Protein AF-A0A4Q3V5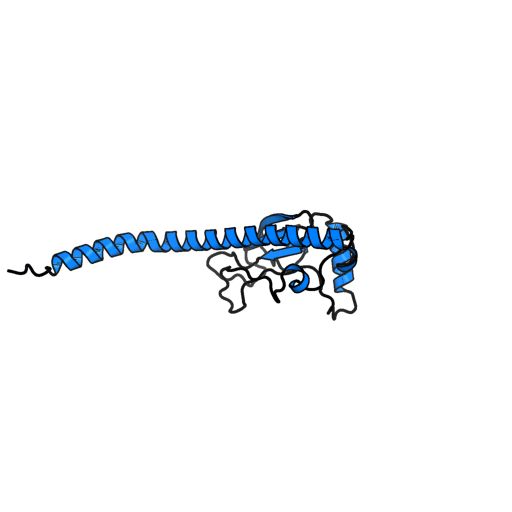K0-F1 (afdb_monomer)

Foldseek 3Di:
DDDDDDPVNVVVVVVVVVVVCVVCPVVVVVVVLVVLVVVVLVVLLVVLVLQVVQQVVLVADLAAFCSNRSHDLACCVRVVDNFAARPFADPPPDGFGKDALHHHPPPPVVCPSRVVRRVLSVVQGQAQWGIKGQRSAPPDDDDDQQDWTWMWTQTNVSDIDIDTGRGDPSDRVVSPD

pLDDT: mean 86.32, std 9.69, range [47.19, 97.19]

Radius of gyration: 22.88 Å; Cα contacts (8 Å, |Δi|>4): 255; chains: 1; bounding box: 76×28×60 Å

Secondary structure (DSSP, 8-state):
---PPPHHHHHHHHHHHHHHHHHHHHHHHHHHHHHHHHHHHHHHHHHHHHHHHHHHHTT--SSSSTTTTT--SSTHHHHSSSS-B------SSS--BPEE-S--TT-TTTTHHHHHHHHHHHHHGGG-EEEEE-----SS---STTSEEEEEEEETTS-EEEEEEES-TTSGGGGT-

Mean predicted aligned error: 6.87 Å

Sequence (177 aa):
MRRGFTLVELLCLFVTLGVLASIAFPVFSAVKRNGTRTACISNLRSFGQAINLYRADEGGTEVGTPPQMGLPIRVSDLTGTASLRCHGEHTGGDVPGYHMTWPDSGDKTGGKAMADWASYTSRRGPASVLLYDPNHQGPEPRSYSWQTWTVQGLRLDGGVYTHSRLGYPFSKEWWHR

Structure (mmCIF, N/CA/C/O backbone):
data_AF-A0A4Q3V5K0-F1
#
_entry.id   AF-A0A4Q3V5K0-F1
#
loop_
_atom_site.group_PDB
_atom_site.id
_atom_site.type_symbol
_atom_site.label_atom_id
_atom_site.label_alt_id
_atom_site.label_comp_id
_atom_site.label_asym_id
_atom_site.label_entity_id
_atom_site.label_seq_id
_atom_site.pdbx_PDB_ins_code
_atom_site.Cartn_x
_atom_site.Cartn_y
_atom_site.Cartn_z
_atom_site.occupancy
_atom_site.B_iso_or_equiv
_atom_site.auth_seq_id
_atom_site.auth_comp_id
_atom_site.auth_asym_id
_atom_site.auth_atom_id
_atom_site.pdbx_PDB_model_num
ATOM 1 N N . MET A 1 1 ? -56.733 11.750 29.350 1.00 47.19 1 MET A N 1
ATOM 2 C CA . MET A 1 1 ? -55.601 12.149 30.216 1.00 47.19 1 MET A CA 1
ATOM 3 C C . MET A 1 1 ? -54.309 11.723 29.535 1.00 47.19 1 MET A C 1
ATOM 5 O O . MET A 1 1 ? -54.132 10.533 29.311 1.00 47.19 1 MET A O 1
ATOM 9 N N . ARG A 1 2 ? -53.449 12.661 29.121 1.00 62.88 2 ARG A N 1
ATOM 10 C CA . ARG A 1 2 ? -52.120 12.326 28.585 1.00 62.88 2 ARG A CA 1
ATOM 11 C C . ARG A 1 2 ? -51.175 12.110 29.770 1.00 62.88 2 ARG A C 1
ATOM 13 O O . ARG A 1 2 ? -50.968 13.042 30.539 1.00 62.88 2 ARG A O 1
ATOM 20 N N . ARG A 1 3 ? -50.641 10.895 29.936 1.00 73.31 3 ARG A N 1
ATOM 21 C CA . ARG A 1 3 ? -49.506 10.648 30.838 1.00 73.31 3 ARG A CA 1
ATOM 22 C C . ARG A 1 3 ? -48.293 11.370 30.251 1.00 73.31 3 ARG A C 1
ATOM 24 O O . ARG A 1 3 ? -47.902 11.080 29.124 1.00 73.31 3 ARG A O 1
ATOM 31 N N . GLY A 1 4 ? -47.780 12.363 30.971 1.00 78.00 4 GLY A N 1
ATOM 32 C CA . GLY A 1 4 ? -46.518 13.017 30.641 1.00 78.00 4 GLY A CA 1
ATOM 33 C C . GLY A 1 4 ? -45.349 12.116 31.021 1.00 78.00 4 GLY A C 1
ATOM 34 O O . GLY A 1 4 ? -45.445 11.362 31.987 1.00 78.00 4 GLY A O 1
ATOM 35 N N . PHE A 1 5 ? -44.269 12.193 30.249 1.00 80.69 5 PHE A N 1
ATOM 36 C CA . PHE A 1 5 ? -43.015 11.513 30.559 1.00 80.69 5 PHE A CA 1
ATOM 37 C C . PHE A 1 5 ? -42.453 12.068 31.872 1.00 80.69 5 PHE A C 1
ATOM 39 O O . PHE A 1 5 ? -42.403 13.288 32.056 1.00 80.69 5 PHE A O 1
ATOM 46 N N . THR A 1 6 ? -42.047 11.198 32.790 1.00 92.69 6 THR A N 1
ATOM 47 C CA . THR A 1 6 ? -41.415 11.632 34.037 1.00 92.69 6 THR A CA 1
ATOM 48 C C . THR A 1 6 ? -39.937 11.943 33.803 1.00 92.69 6 THR A C 1
ATOM 50 O O . THR A 1 6 ? -39.277 11.364 32.937 1.00 92.69 6 THR A O 1
ATOM 53 N N . LEU A 1 7 ? -39.383 12.855 34.605 1.00 91.75 7 LEU A N 1
ATOM 54 C CA . LEU A 1 7 ? -37.956 13.194 34.555 1.00 91.75 7 LEU A CA 1
ATOM 55 C C . LEU A 1 7 ? -37.079 11.961 34.842 1.00 91.75 7 LEU A C 1
ATOM 57 O O . LEU A 1 7 ? -36.024 11.794 34.236 1.00 91.75 7 LEU A O 1
ATOM 61 N N . VAL A 1 8 ? -37.554 11.065 35.714 1.00 94.00 8 VAL A N 1
ATOM 62 C CA . VAL A 1 8 ? -36.861 9.820 36.075 1.00 94.00 8 VAL A CA 1
ATOM 63 C C . VAL A 1 8 ? -36.798 8.836 34.902 1.00 94.00 8 VAL A C 1
ATOM 65 O O . VAL A 1 8 ? -35.749 8.232 34.683 1.00 94.00 8 VAL A O 1
ATOM 68 N N . GLU A 1 9 ? -37.868 8.702 34.111 1.00 93.06 9 GLU A N 1
ATOM 69 C CA . GLU A 1 9 ? -37.865 7.846 32.912 1.00 93.06 9 GLU A CA 1
ATOM 70 C C . GLU A 1 9 ? -36.860 8.343 31.863 1.00 93.06 9 GLU A C 1
ATOM 72 O O . GLU A 1 9 ? -36.107 7.546 31.304 1.00 93.06 9 GLU A O 1
ATOM 77 N N . LEU A 1 10 ? -36.792 9.659 31.634 1.00 92.25 10 LEU A N 1
ATOM 78 C CA . LEU A 1 10 ? -35.794 10.255 30.737 1.00 92.25 10 LEU A CA 1
ATOM 79 C C . LEU A 1 10 ? -34.365 10.053 31.260 1.00 92.25 10 LEU A C 1
ATOM 81 O O . LEU A 1 10 ? -33.465 9.728 30.487 1.00 92.25 10 LEU A O 1
ATOM 85 N N . LEU A 1 11 ? -34.153 10.192 32.570 1.00 94.75 11 LEU A N 1
ATOM 86 C CA . LEU A 1 11 ? -32.839 10.022 33.189 1.00 94.75 11 LEU A CA 1
ATOM 87 C C . LEU A 1 11 ? -32.312 8.586 33.041 1.00 94.75 11 LEU A C 1
ATOM 89 O O . LEU A 1 11 ? -31.186 8.389 32.587 1.00 94.75 11 LEU A O 1
ATOM 93 N N . CYS A 1 12 ? -33.122 7.580 33.387 1.00 94.56 12 CYS A N 1
ATOM 94 C CA . CYS A 1 12 ? -32.729 6.171 33.275 1.00 94.56 12 CYS A CA 1
ATOM 95 C C . CYS A 1 12 ? -32.404 5.781 31.820 1.00 94.56 12 CYS A C 1
ATOM 97 O O . CYS A 1 12 ? -31.454 5.035 31.557 1.00 94.56 12 CYS A O 1
ATOM 99 N N . LEU A 1 13 ? -33.137 6.349 30.858 1.00 95.06 13 LEU A N 1
ATOM 100 C CA . LEU A 1 13 ? -32.894 6.130 29.437 1.00 95.06 13 LEU A CA 1
ATOM 101 C C . LEU A 1 13 ? -31.529 6.672 28.992 1.00 95.06 13 LEU A C 1
ATOM 103 O O . LEU A 1 13 ? -30.768 5.949 28.358 1.00 95.06 13 LEU A O 1
ATOM 107 N N . PHE A 1 14 ? -31.174 7.910 29.341 1.00 96.56 14 PHE A N 1
ATOM 108 C CA . PHE A 1 14 ? -29.860 8.449 28.972 1.00 96.56 14 PHE A CA 1
ATOM 109 C C . PHE A 1 14 ? -28.707 7.714 29.657 1.00 96.56 14 PHE A C 1
ATOM 111 O O . PHE A 1 14 ? -27.655 7.545 29.043 1.00 96.56 14 PHE A O 1
ATOM 118 N N . VAL A 1 15 ? -28.906 7.221 30.885 1.00 97.19 15 VAL A N 1
ATOM 119 C CA . VAL A 1 15 ? -27.914 6.380 31.571 1.00 97.19 15 VAL A CA 1
ATOM 120 C C . VAL A 1 15 ? -27.664 5.094 30.781 1.00 97.19 15 VAL A C 1
ATOM 122 O O . VAL A 1 15 ? -26.518 4.775 30.470 1.00 97.19 15 VAL A O 1
ATOM 125 N N . THR A 1 16 ? -28.720 4.375 30.398 1.00 95.94 16 THR A N 1
ATOM 126 C CA . THR A 1 16 ? -28.576 3.122 29.638 1.00 95.94 16 THR A CA 1
ATOM 127 C C . THR A 1 16 ? -28.046 3.355 28.219 1.00 95.94 16 THR A C 1
ATOM 129 O O . THR A 1 16 ? -27.129 2.650 27.797 1.00 95.94 16 THR A O 1
ATOM 132 N N . LEU A 1 17 ? -28.521 4.385 27.508 1.00 96.50 17 LEU A N 1
ATOM 133 C CA . LEU A 1 17 ? -27.977 4.785 26.202 1.00 96.50 17 LEU A CA 1
ATOM 134 C C . LEU A 1 17 ? -26.495 5.180 26.293 1.00 96.50 17 LEU A C 1
ATOM 136 O O . LEU A 1 17 ? -25.716 4.814 25.415 1.00 96.50 17 LEU A O 1
ATOM 140 N N . GLY A 1 18 ? -26.090 5.869 27.362 1.00 97.06 18 GLY A N 1
ATOM 141 C CA . GLY A 1 18 ? -24.696 6.232 27.614 1.00 97.06 18 GLY A CA 1
ATOM 142 C C . GLY A 1 18 ? -23.793 5.015 27.825 1.00 97.06 18 GLY A C 1
ATOM 143 O O . GLY A 1 18 ? -22.702 4.958 27.257 1.00 97.06 18 GLY A O 1
ATOM 144 N N . VAL A 1 19 ? -24.259 4.012 28.578 1.00 96.50 19 VAL A N 1
ATOM 145 C CA . VAL A 1 19 ? -23.528 2.747 28.784 1.00 96.50 19 VAL A CA 1
ATOM 146 C C . VAL A 1 19 ? -23.375 1.969 27.475 1.00 96.50 19 VAL A C 1
ATOM 148 O O . VAL A 1 19 ? -22.291 1.475 27.178 1.00 96.50 19 VAL A O 1
ATOM 151 N N . LEU A 1 20 ? -24.427 1.884 26.656 1.00 97.00 20 LEU A N 1
ATOM 152 C CA . LEU A 1 20 ? -24.341 1.205 25.359 1.00 97.00 20 LEU A CA 1
ATOM 153 C C . LEU A 1 20 ? -23.407 1.947 24.390 1.00 97.00 20 LEU A C 1
ATOM 155 O O . LEU A 1 20 ? -22.582 1.321 23.722 1.00 97.00 20 LEU A O 1
ATOM 159 N N . ALA A 1 21 ? -23.498 3.278 24.336 1.00 96.06 21 ALA A N 1
ATOM 160 C CA . ALA A 1 21 ? -22.671 4.099 23.457 1.00 96.06 21 ALA A CA 1
ATOM 161 C C . ALA A 1 21 ? -21.175 4.029 23.813 1.00 96.06 21 ALA A C 1
ATOM 163 O O . ALA A 1 21 ? -20.342 3.958 22.907 1.00 96.06 21 ALA A O 1
ATOM 164 N N . SER A 1 22 ? -20.825 4.003 25.106 1.00 96.12 22 SER A N 1
ATOM 165 C CA . SER A 1 22 ? -19.425 3.969 25.557 1.00 96.12 22 SER A CA 1
ATOM 166 C C . SER A 1 22 ? -18.692 2.683 25.160 1.00 96.12 22 SER A C 1
ATOM 168 O O . SER A 1 22 ? -17.495 2.728 24.883 1.00 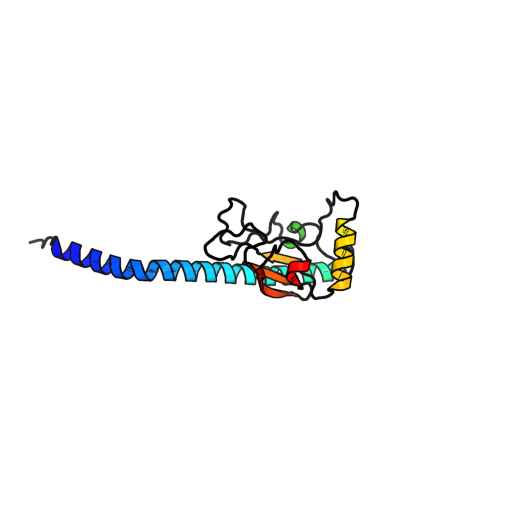96.12 22 SER A O 1
ATOM 170 N N . ILE A 1 23 ? -19.407 1.557 25.062 1.00 95.38 23 ILE A N 1
ATOM 171 C CA . ILE A 1 23 ? -18.860 0.276 24.589 1.00 95.38 23 ILE A CA 1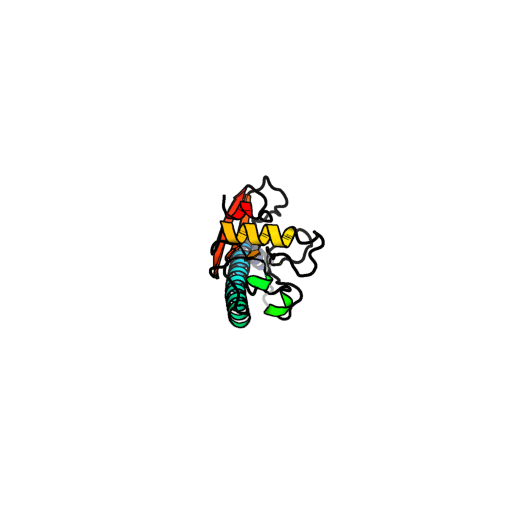
ATOM 172 C C . ILE A 1 23 ? -18.860 0.221 23.057 1.00 95.38 23 ILE A C 1
ATOM 174 O O . ILE A 1 23 ? -17.888 -0.225 22.445 1.00 95.38 23 ILE A O 1
ATOM 178 N N . ALA A 1 24 ? -19.934 0.690 22.417 1.00 94.88 24 ALA A N 1
ATOM 179 C CA . ALA A 1 24 ? -20.083 0.613 20.968 1.00 94.88 24 ALA A CA 1
ATOM 180 C C . ALA A 1 24 ? -19.066 1.489 20.217 1.00 94.88 24 ALA A C 1
ATOM 182 O O . ALA A 1 24 ? -18.517 1.060 19.201 1.00 94.88 24 ALA A O 1
ATOM 183 N N . PHE A 1 25 ? -18.781 2.697 20.711 1.00 93.25 25 PHE A N 1
ATOM 184 C CA . PHE A 1 25 ? -17.915 3.662 20.030 1.00 93.25 25 PHE A CA 1
ATOM 185 C C . PHE A 1 25 ? -16.470 3.172 19.776 1.00 93.25 25 PHE A C 1
ATOM 187 O O . PHE A 1 25 ? -16.037 3.206 18.617 1.00 93.25 25 PHE A O 1
ATOM 194 N N . PRO A 1 26 ? -15.705 2.681 20.778 1.00 89.38 26 PRO A N 1
ATOM 195 C CA . PRO A 1 26 ? -14.335 2.216 20.548 1.00 89.38 26 PRO A CA 1
ATOM 196 C C . PRO A 1 26 ? -14.281 0.998 19.616 1.00 89.38 26 PRO A C 1
ATOM 198 O O . PRO A 1 26 ? -13.409 0.924 18.747 1.00 89.38 26 PRO A O 1
ATOM 201 N N . VAL A 1 27 ? -15.242 0.075 19.742 1.00 93.38 27 VAL A N 1
ATOM 202 C CA . VAL A 1 27 ? -15.328 -1.117 18.885 1.00 93.38 27 VAL A CA 1
ATOM 203 C C . VAL A 1 27 ? -15.635 -0.723 17.443 1.00 93.38 27 VAL A C 1
ATOM 205 O O . VAL A 1 27 ? -14.955 -1.171 16.521 1.00 93.38 27 VAL A O 1
ATOM 208 N N . PHE A 1 28 ? -16.613 0.159 17.236 1.00 91.38 28 PHE A N 1
ATOM 209 C CA . PHE A 1 28 ? -16.980 0.638 15.907 1.00 91.38 28 PHE A CA 1
ATOM 210 C C . PHE A 1 28 ? -15.806 1.327 15.198 1.00 91.38 28 PHE A C 1
ATOM 212 O O . PHE A 1 28 ? -15.562 1.067 14.019 1.00 91.38 28 PHE A O 1
ATOM 219 N N . SER A 1 29 ? -15.035 2.146 15.921 1.00 88.12 29 SER A N 1
ATOM 220 C CA . SER A 1 29 ? -13.829 2.787 15.383 1.00 88.12 29 SER A CA 1
ATOM 221 C C . SER A 1 29 ? -12.799 1.757 14.898 1.00 88.12 29 SER A C 1
ATOM 223 O O . SER A 1 29 ? -12.325 1.833 13.761 1.00 88.12 29 SER A O 1
ATOM 225 N N . ALA A 1 30 ? -12.509 0.732 15.706 1.00 87.62 30 ALA A N 1
ATOM 226 C CA . ALA A 1 30 ? -11.582 -0.334 15.326 1.00 87.62 30 ALA A CA 1
ATOM 227 C C . ALA A 1 30 ? -12.078 -1.149 14.116 1.00 87.62 30 ALA A C 1
ATOM 229 O O . ALA A 1 30 ? -11.309 -1.418 13.190 1.00 87.62 30 ALA A O 1
ATOM 230 N N . VAL A 1 31 ? -13.369 -1.503 14.081 1.00 91.44 31 VAL A N 1
ATOM 231 C CA . VAL A 1 31 ? -13.983 -2.238 12.960 1.00 91.44 31 VAL A CA 1
ATOM 232 C C . VAL A 1 31 ? -13.911 -1.426 11.671 1.00 91.44 31 VAL A C 1
ATOM 234 O O . VAL A 1 31 ? -13.501 -1.959 10.640 1.00 91.44 31 VAL A O 1
ATOM 237 N N . LYS A 1 32 ? -14.231 -0.129 11.722 1.00 89.25 32 LYS A N 1
ATOM 238 C CA . LYS A 1 32 ? -14.129 0.767 10.565 1.00 89.25 32 LYS A CA 1
ATOM 239 C C . LYS A 1 32 ? -12.703 0.804 10.009 1.00 89.25 32 LYS A C 1
ATOM 241 O O . LYS A 1 32 ? -12.530 0.648 8.802 1.00 89.25 32 LYS A O 1
ATOM 246 N N . ARG A 1 33 ? -11.690 0.950 10.872 1.00 87.12 33 ARG A N 1
ATOM 247 C CA . ARG A 1 33 ? -10.267 0.960 10.475 1.00 87.12 33 ARG A CA 1
ATOM 248 C C . ARG A 1 33 ? -9.831 -0.361 9.840 1.00 87.12 33 ARG A C 1
ATOM 250 O O . ARG A 1 33 ? -9.125 -0.363 8.837 1.00 87.12 33 ARG A O 1
ATOM 257 N N . ASN A 1 34 ? -10.284 -1.492 10.375 1.00 88.88 34 ASN A N 1
ATOM 258 C CA . ASN A 1 34 ? -10.013 -2.803 9.779 1.00 88.88 34 ASN A CA 1
ATOM 259 C C . ASN A 1 34 ? -10.733 -2.995 8.432 1.00 88.88 34 ASN A C 1
ATOM 261 O O . ASN A 1 34 ? -10.177 -3.605 7.515 1.00 88.88 34 ASN A O 1
ATOM 265 N N . GLY A 1 35 ? -11.943 -2.450 8.289 1.00 91.31 35 GLY A N 1
ATOM 266 C CA . GLY A 1 35 ? -12.701 -2.459 7.040 1.00 91.31 35 GLY A CA 1
ATOM 267 C C . GLY A 1 35 ? -12.002 -1.672 5.932 1.00 91.31 35 GLY A C 1
ATOM 268 O O . GLY A 1 35 ? -11.779 -2.210 4.848 1.00 91.31 35 GLY A O 1
ATOM 269 N N . THR A 1 36 ? -11.573 -0.436 6.214 1.00 89.88 36 THR A N 1
ATOM 270 C CA . THR A 1 36 ? -10.816 0.374 5.242 1.00 89.88 36 THR A CA 1
ATOM 271 C C . THR A 1 36 ? -9.489 -0.285 4.882 1.00 89.88 36 THR A C 1
ATOM 273 O O . THR A 1 36 ? -9.149 -0.362 3.704 1.00 89.88 36 THR A O 1
ATOM 276 N N . ARG A 1 37 ? -8.792 -0.858 5.872 1.00 89.75 37 ARG A N 1
ATOM 277 C CA . ARG A 1 37 ? -7.572 -1.645 5.661 1.00 89.75 37 ARG A CA 1
ATOM 278 C C . ARG A 1 37 ? -7.784 -2.790 4.677 1.00 89.75 37 ARG A C 1
ATOM 280 O O . ARG A 1 37 ? -7.005 -2.962 3.745 1.00 89.75 37 ARG A O 1
ATOM 287 N N . THR A 1 38 ? -8.842 -3.567 4.875 1.00 92.00 38 THR A N 1
ATOM 288 C CA . THR A 1 38 ? -9.172 -4.713 4.017 1.00 92.00 38 THR A CA 1
ATOM 289 C C . THR A 1 38 ? -9.516 -4.266 2.598 1.00 92.00 38 THR A C 1
ATOM 291 O O . THR A 1 38 ? -9.063 -4.884 1.635 1.00 92.00 38 THR A O 1
ATOM 294 N N . ALA A 1 39 ? -10.251 -3.160 2.456 1.00 92.38 39 ALA A N 1
ATOM 295 C CA . ALA A 1 39 ? -10.541 -2.570 1.155 1.00 92.38 39 ALA A CA 1
ATOM 296 C C . ALA A 1 39 ? -9.254 -2.147 0.430 1.00 92.38 39 ALA A C 1
ATOM 298 O O . ALA A 1 39 ? -9.083 -2.469 -0.746 1.00 92.38 39 ALA A O 1
ATOM 299 N N . CYS A 1 40 ? -8.306 -1.511 1.129 1.00 91.81 40 CYS A N 1
ATOM 300 C CA . CYS A 1 40 ? -7.057 -1.098 0.499 1.00 91.81 40 CYS A CA 1
ATOM 301 C C . CYS A 1 40 ? -6.146 -2.278 0.115 1.00 91.81 40 CYS A C 1
ATOM 303 O O . CYS A 1 40 ? -5.507 -2.216 -0.93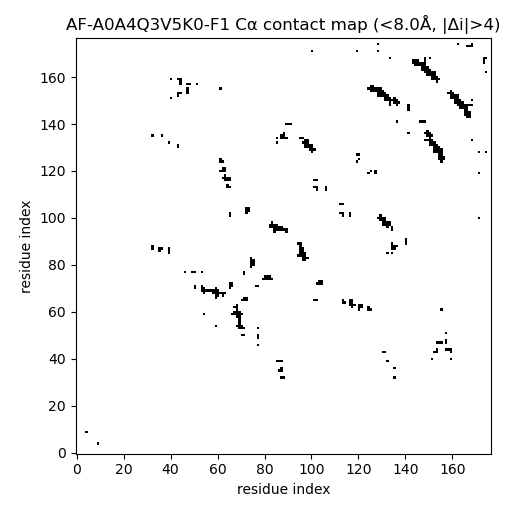7 1.00 91.81 40 CYS A O 1
ATOM 305 N N . ILE A 1 41 ? -6.159 -3.385 0.871 1.00 93.25 41 ILE A N 1
ATOM 306 C CA . ILE A 1 41 ? -5.529 -4.653 0.452 1.00 93.25 41 ILE A CA 1
ATOM 307 C C . ILE A 1 41 ? -6.187 -5.186 -0.825 1.00 93.25 41 ILE A C 1
ATOM 309 O O . ILE A 1 41 ? -5.494 -5.633 -1.738 1.00 93.25 41 ILE A O 1
ATOM 313 N N . SER A 1 42 ? -7.521 -5.158 -0.899 1.00 93.75 42 SER A N 1
ATOM 314 C CA . SER A 1 42 ? -8.253 -5.620 -2.082 1.00 93.75 42 SER A CA 1
ATOM 315 C C . SER A 1 42 ? -7.879 -4.808 -3.320 1.00 93.75 42 SER A C 1
ATOM 317 O O . SER A 1 42 ? -7.597 -5.386 -4.364 1.00 93.75 42 SER A O 1
ATOM 319 N N . ASN A 1 43 ? -7.789 -3.486 -3.188 1.00 92.75 43 ASN A N 1
ATOM 320 C CA . ASN A 1 43 ? -7.348 -2.609 -4.269 1.00 92.75 43 ASN A CA 1
ATOM 321 C C . ASN A 1 43 ? -5.916 -2.928 -4.726 1.00 92.75 43 ASN A C 1
ATOM 323 O O . ASN A 1 43 ? -5.680 -2.985 -5.927 1.00 92.75 43 ASN A O 1
ATOM 327 N N . LEU A 1 44 ? -4.973 -3.199 -3.808 1.00 93.50 44 LEU A N 1
ATOM 328 C CA . LEU A 1 44 ? -3.612 -3.623 -4.182 1.00 93.50 44 LEU A CA 1
ATOM 329 C C . LEU A 1 44 ? -3.626 -4.884 -5.048 1.00 93.50 44 LEU A C 1
ATOM 331 O O . LEU A 1 44 ? -2.873 -4.967 -6.014 1.00 93.50 44 LEU A O 1
ATOM 335 N N . ARG A 1 45 ? -4.496 -5.850 -4.735 1.00 94.75 45 ARG A N 1
ATOM 336 C CA . ARG A 1 45 ? -4.654 -7.058 -5.556 1.00 94.75 45 ARG A CA 1
ATOM 337 C C . ARG A 1 45 ? -5.201 -6.718 -6.940 1.00 94.75 45 ARG A C 1
ATOM 339 O O . ARG A 1 45 ? -4.646 -7.192 -7.927 1.00 94.75 45 ARG A O 1
ATOM 346 N N . SER A 1 46 ? -6.222 -5.864 -7.018 1.00 93.06 46 SER A N 1
ATOM 347 C CA . SER A 1 46 ? -6.775 -5.395 -8.295 1.00 93.06 46 SER A CA 1
ATOM 348 C C . SER A 1 46 ? -5.729 -4.653 -9.135 1.00 93.06 46 SER A C 1
ATOM 350 O O . SER A 1 46 ? -5.630 -4.884 -10.336 1.00 93.06 46 SER A O 1
ATOM 352 N N . PHE A 1 47 ? -4.894 -3.814 -8.515 1.00 92.44 47 PHE A N 1
ATOM 353 C CA . PHE A 1 47 ? -3.796 -3.141 -9.213 1.00 92.44 47 PHE A CA 1
ATOM 354 C C . PHE A 1 47 ? -2.711 -4.115 -9.659 1.00 92.44 47 PHE A C 1
ATOM 356 O O . PHE A 1 47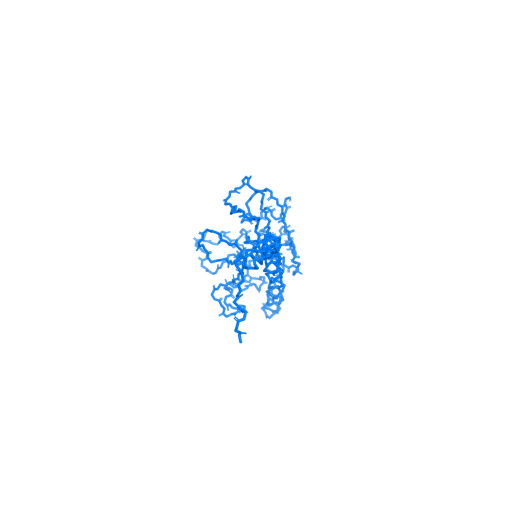 ? -2.210 -3.975 -10.766 1.00 92.44 47 PHE A O 1
ATOM 363 N N . GLY A 1 48 ? -2.374 -5.125 -8.855 1.00 93.00 48 GLY A N 1
ATOM 364 C CA . GLY A 1 48 ? -1.449 -6.181 -9.269 1.00 93.00 48 GLY A CA 1
ATOM 365 C C . GLY A 1 48 ? -1.938 -6.933 -10.501 1.00 93.00 48 GLY A C 1
ATOM 366 O O . GLY A 1 48 ? -1.163 -7.168 -11.424 1.00 93.00 48 GLY A O 1
ATOM 367 N N . GLN A 1 49 ? -3.235 -7.236 -10.563 1.00 93.75 49 GLN A N 1
ATOM 368 C CA . GLN A 1 49 ? -3.845 -7.824 -11.755 1.00 93.75 49 GLN A CA 1
ATOM 369 C C . GLN A 1 49 ? -3.770 -6.878 -12.960 1.00 93.75 49 GLN A C 1
ATOM 371 O O . GLN A 1 49 ? -3.347 -7.308 -14.028 1.00 93.75 49 GLN A O 1
ATOM 376 N N . ALA A 1 50 ? -4.108 -5.597 -12.787 1.00 92.06 50 ALA A N 1
ATOM 377 C CA . ALA A 1 50 ? -4.028 -4.602 -13.858 1.00 92.06 50 ALA A CA 1
ATOM 378 C C . ALA A 1 50 ? -2.594 -4.415 -14.381 1.00 92.06 50 ALA A C 1
ATOM 380 O O . ALA A 1 50 ? -2.379 -4.383 -15.588 1.00 92.06 50 ALA A O 1
ATOM 381 N N . ILE A 1 51 ? -1.604 -4.359 -13.485 1.00 92.31 51 ILE A N 1
ATOM 382 C CA . ILE A 1 51 ? -0.186 -4.278 -13.851 1.00 92.31 51 ILE A CA 1
ATOM 383 C C . ILE A 1 51 ? 0.233 -5.525 -14.624 1.00 92.31 51 ILE A C 1
ATOM 385 O O . ILE A 1 51 ? 0.911 -5.406 -15.634 1.00 92.31 51 ILE A O 1
ATOM 389 N N . ASN A 1 52 ? -0.170 -6.717 -14.185 1.00 92.75 52 ASN A N 1
ATOM 390 C CA . ASN A 1 52 ? 0.186 -7.949 -14.885 1.00 92.75 52 ASN A CA 1
ATOM 391 C C . ASN A 1 52 ? -0.431 -8.029 -16.286 1.00 92.75 52 ASN A C 1
ATOM 393 O O . ASN A 1 52 ? 0.244 -8.491 -17.200 1.00 92.75 52 ASN A O 1
ATOM 397 N N . LEU A 1 53 ? -1.666 -7.551 -16.464 1.00 92.25 53 LEU A N 1
ATOM 398 C CA . LEU A 1 53 ? -2.294 -7.434 -17.783 1.00 92.25 53 LEU A CA 1
ATOM 399 C C . LEU A 1 53 ? -1.524 -6.452 -18.673 1.00 92.25 53 LEU A C 1
ATOM 401 O O . LEU A 1 53 ? -1.112 -6.818 -19.766 1.00 92.25 53 LEU A O 1
ATOM 405 N N . TYR A 1 54 ? -1.234 -5.254 -18.162 1.00 91.44 54 TYR A N 1
ATOM 406 C CA . TYR A 1 54 ? -0.474 -4.239 -18.895 1.00 91.44 54 TYR A CA 1
ATOM 407 C C . TYR A 1 54 ? 0.926 -4.740 -19.299 1.00 91.44 54 TYR A C 1
ATOM 409 O O . TYR A 1 54 ? 1.348 -4.593 -20.441 1.00 91.44 54 TYR A O 1
ATOM 417 N N . ARG A 1 55 ? 1.631 -5.420 -18.386 1.00 92.81 55 ARG A N 1
ATOM 418 C CA . ARG A 1 55 ? 2.939 -6.036 -18.665 1.00 92.81 55 ARG A CA 1
ATOM 419 C C . ARG A 1 55 ? 2.862 -7.124 -19.730 1.00 92.81 55 ARG A C 1
ATOM 421 O O . ARG A 1 55 ? 3.812 -7.273 -20.494 1.00 92.81 55 ARG A O 1
ATOM 428 N N . ALA A 1 56 ? 1.785 -7.908 -19.740 1.00 91.94 56 ALA A N 1
ATOM 429 C CA . ALA A 1 56 ? 1.586 -8.960 -20.729 1.00 91.94 56 ALA A CA 1
ATOM 430 C C . ALA A 1 56 ? 1.385 -8.372 -22.133 1.00 91.94 56 ALA A C 1
ATOM 432 O O . ALA A 1 56 ? 1.960 -8.898 -23.084 1.00 91.94 56 ALA A O 1
ATOM 433 N N . ASP A 1 57 ? 0.650 -7.263 -22.241 1.00 91.81 57 ASP A N 1
ATOM 434 C CA . ASP A 1 57 ? 0.421 -6.563 -23.509 1.00 91.81 57 ASP A CA 1
ATOM 435 C C . ASP A 1 57 ? 1.707 -5.902 -24.044 1.00 91.81 57 ASP A C 1
ATOM 437 O O . ASP A 1 57 ? 2.006 -5.995 -25.233 1.00 91.81 57 ASP A O 1
ATOM 441 N N . GLU A 1 58 ? 2.516 -5.301 -23.165 1.00 91.06 58 GLU A N 1
ATOM 442 C CA . GLU A 1 58 ? 3.778 -4.629 -23.526 1.00 91.06 58 GLU A CA 1
ATOM 443 C C . GLU A 1 58 ? 4.982 -5.588 -23.677 1.00 91.06 58 GLU A C 1
ATOM 445 O O . GLU A 1 58 ? 6.080 -5.165 -24.039 1.00 91.06 58 GLU A O 1
ATOM 450 N N . GLY A 1 59 ? 4.820 -6.885 -23.386 1.00 90.38 59 GLY A N 1
ATOM 451 C CA . GLY A 1 59 ? 5.910 -7.871 -23.462 1.00 90.38 59 GLY A CA 1
ATOM 452 C C . GLY A 1 59 ? 7.003 -7.678 -22.400 1.00 90.38 59 GLY A C 1
ATOM 453 O O . GLY A 1 59 ? 8.184 -7.917 -22.656 1.00 90.38 59 GLY A O 1
ATOM 454 N N . GLY A 1 60 ? 6.615 -7.221 -21.209 1.00 88.69 60 GLY A N 1
ATOM 455 C CA . GLY A 1 60 ? 7.525 -6.810 -20.147 1.00 88.69 60 GLY A CA 1
ATOM 456 C C . GLY A 1 60 ? 8.394 -7.926 -19.558 1.00 88.69 60 GLY A C 1
ATOM 457 O O . GLY A 1 60 ? 7.916 -9.009 -19.221 1.00 88.69 60 GLY A O 1
ATOM 458 N N . THR A 1 61 ? 9.676 -7.639 -19.335 1.00 90.38 61 THR A N 1
ATOM 459 C CA . THR A 1 61 ? 10.606 -8.538 -18.636 1.00 90.38 61 THR A CA 1
ATOM 460 C C . THR A 1 61 ? 10.412 -8.519 -17.111 1.00 90.38 61 THR A C 1
ATOM 462 O O . THR A 1 61 ? 9.729 -7.666 -16.537 1.00 90.38 61 THR A O 1
ATOM 465 N N . GLU A 1 62 ? 11.016 -9.477 -16.402 1.00 86.69 62 GLU A N 1
ATOM 466 C CA . GLU A 1 62 ? 11.009 -9.506 -14.926 1.00 86.69 62 GLU A CA 1
ATOM 467 C C . GLU A 1 62 ? 12.037 -8.564 -14.288 1.00 86.69 62 GLU A C 1
ATOM 469 O O . GLU A 1 62 ? 11.912 -8.194 -13.122 1.00 86.69 62 GLU A O 1
ATOM 474 N N . VAL A 1 63 ? 13.062 -8.176 -15.044 1.00 90.69 63 VAL A N 1
ATOM 475 C CA . VAL A 1 63 ? 14.163 -7.329 -14.580 1.00 90.69 63 VAL A CA 1
ATOM 476 C C . VAL A 1 63 ? 14.514 -6.307 -15.649 1.00 90.69 63 VAL A C 1
ATOM 478 O O . VAL A 1 63 ? 14.438 -6.600 -16.843 1.00 90.69 63 VAL A O 1
ATOM 481 N N . GLY A 1 64 ? 14.920 -5.115 -15.222 1.00 90.44 64 GLY A N 1
ATOM 482 C CA . GLY A 1 64 ? 15.282 -4.025 -16.124 1.00 90.44 64 GLY A CA 1
ATOM 483 C C . GLY A 1 64 ? 14.706 -2.685 -15.693 1.00 90.44 64 GLY A C 1
ATOM 484 O O . GLY A 1 64 ? 14.286 -2.499 -14.547 1.00 90.44 64 GLY A O 1
ATOM 485 N N . THR A 1 65 ? 14.718 -1.730 -16.617 1.00 90.06 65 THR A N 1
ATOM 486 C CA . THR A 1 65 ? 14.051 -0.438 -16.430 1.00 90.06 65 THR A CA 1
ATOM 487 C C . THR A 1 65 ? 12.528 -0.611 -16.477 1.00 90.06 65 THR A C 1
ATOM 489 O O . THR A 1 65 ? 12.046 -1.586 -17.056 1.00 90.06 65 THR A O 1
ATOM 492 N N . PRO A 1 66 ? 11.734 0.310 -15.901 1.00 90.00 66 PRO A N 1
ATOM 493 C CA . PRO A 1 66 ? 10.277 0.191 -15.923 1.00 90.00 66 PRO A CA 1
ATOM 494 C C . PRO A 1 66 ? 9.692 -0.013 -17.335 1.00 90.00 66 PRO A C 1
ATOM 496 O O . PRO A 1 66 ? 8.903 -0.943 -17.481 1.00 90.00 66 PRO A O 1
ATOM 499 N N . PRO A 1 67 ? 10.136 0.705 -18.392 1.00 88.75 67 PRO A N 1
ATOM 500 C CA . PRO A 1 67 ? 9.680 0.428 -19.756 1.00 88.75 67 PRO A CA 1
ATOM 501 C C . PRO A 1 67 ? 10.029 -0.982 -20.257 1.00 88.75 67 PRO A C 1
ATOM 503 O O . PRO A 1 67 ? 9.192 -1.636 -20.862 1.00 88.75 67 PRO A O 1
ATOM 506 N N . GLN A 1 68 ? 11.235 -1.492 -19.971 1.00 90.25 68 GLN A N 1
ATOM 507 C CA . GLN A 1 68 ? 11.628 -2.860 -20.358 1.00 90.25 68 GLN A CA 1
ATOM 508 C C . GLN A 1 68 ? 10.794 -3.924 -19.644 1.00 90.25 68 GLN A C 1
ATOM 510 O O . GLN A 1 68 ? 10.491 -4.971 -20.206 1.00 90.25 68 GLN A O 1
ATOM 515 N N . MET A 1 69 ? 10.408 -3.643 -18.402 1.00 91.50 69 MET A N 1
ATOM 516 C CA . MET A 1 69 ? 9.579 -4.525 -17.591 1.00 91.50 69 MET A CA 1
ATOM 517 C C . MET A 1 69 ? 8.090 -4.453 -17.944 1.00 91.50 69 MET A C 1
ATOM 519 O O . MET A 1 69 ? 7.288 -5.111 -17.274 1.00 91.50 69 MET A O 1
ATOM 523 N N . GLY A 1 70 ? 7.718 -3.656 -18.955 1.00 91.00 70 GLY A N 1
ATOM 524 C CA . GLY A 1 70 ? 6.330 -3.390 -19.323 1.00 91.00 70 GLY A CA 1
ATOM 525 C C . GLY A 1 70 ? 5.561 -2.719 -18.189 1.00 91.00 70 GLY A C 1
ATOM 526 O O . GLY A 1 70 ? 4.384 -2.989 -18.011 1.00 91.00 70 GLY A O 1
ATOM 527 N N . LEU A 1 71 ? 6.228 -1.930 -17.340 1.00 91.12 71 LEU A N 1
ATOM 528 C CA . LEU A 1 71 ? 5.572 -1.202 -16.260 1.00 91.12 71 LEU A CA 1
ATOM 529 C C . LEU A 1 71 ? 5.059 0.144 -16.777 1.00 91.12 71 LEU A C 1
ATOM 531 O O . LEU A 1 71 ? 5.782 0.849 -17.487 1.00 91.12 71 LEU A O 1
ATOM 535 N N . PRO A 1 72 ? 3.846 0.545 -16.374 1.00 87.56 72 PRO A N 1
ATOM 536 C CA . PRO A 1 72 ? 3.267 1.798 -16.812 1.00 87.56 72 PRO A CA 1
ATOM 537 C C . PRO A 1 72 ? 4.037 2.954 -16.191 1.00 87.56 72 PRO A C 1
ATOM 539 O O . PRO A 1 72 ? 4.339 2.981 -14.996 1.00 87.56 72 PRO A O 1
ATOM 542 N N . ILE A 1 73 ? 4.357 3.930 -17.024 1.00 79.88 73 ILE A N 1
ATOM 543 C CA . ILE A 1 73 ? 5.119 5.108 -16.627 1.00 79.88 73 ILE A CA 1
ATOM 544 C C . ILE A 1 73 ? 4.280 6.002 -15.711 1.00 79.88 73 ILE A C 1
ATOM 546 O O . ILE A 1 73 ? 4.803 6.589 -14.760 1.00 79.88 73 ILE A O 1
ATOM 550 N N . ARG A 1 74 ? 2.978 6.109 -15.995 1.00 79.56 74 ARG A N 1
ATOM 551 C CA . ARG A 1 74 ? 2.019 6.825 -15.162 1.00 79.56 74 ARG A CA 1
ATOM 552 C C . ARG A 1 74 ? 0.962 5.858 -14.684 1.00 79.56 74 ARG A C 1
ATOM 554 O O . ARG A 1 74 ? 0.442 5.046 -15.438 1.00 79.56 74 ARG A O 1
ATOM 561 N N . VAL A 1 75 ? 0.551 6.014 -13.434 1.00 77.06 75 VAL A N 1
ATOM 562 C CA . VAL A 1 75 ? -0.531 5.181 -12.908 1.00 77.06 75 VAL A CA 1
ATOM 563 C C . VAL A 1 75 ? -1.876 5.469 -13.588 1.00 77.06 75 VAL A C 1
ATOM 565 O O . VAL A 1 75 ? -2.733 4.590 -13.663 1.00 77.06 75 VAL A O 1
ATOM 568 N N . SER A 1 76 ? -2.039 6.662 -14.169 1.00 79.19 76 SER A N 1
ATOM 569 C CA . SER A 1 76 ? -3.191 6.988 -15.015 1.00 79.19 76 SER A CA 1
ATOM 570 C C . SER A 1 76 ? -3.372 6.025 -16.182 1.00 79.19 76 SER A C 1
ATOM 572 O O . SER A 1 76 ? -4.500 5.836 -16.621 1.00 79.19 76 SER A O 1
ATOM 574 N N . ASP A 1 77 ? -2.295 5.397 -16.648 1.00 80.75 77 ASP A N 1
ATOM 575 C CA . ASP A 1 77 ? -2.333 4.479 -17.785 1.00 80.75 77 ASP A CA 1
ATOM 576 C C . ASP A 1 77 ? -2.954 3.127 -17.381 1.00 80.75 77 ASP A C 1
ATOM 578 O O . ASP A 1 77 ? -3.471 2.404 -18.225 1.00 80.75 77 ASP A O 1
ATOM 582 N N . LEU A 1 78 ? -2.981 2.815 -16.077 1.00 77.62 78 LEU A N 1
ATOM 583 C CA . LEU A 1 78 ? -3.640 1.629 -15.518 1.00 77.62 78 LEU A CA 1
ATOM 584 C C . LEU A 1 78 ? -5.101 1.875 -15.147 1.00 77.62 78 LEU A C 1
ATOM 586 O O . LEU A 1 78 ? -5.945 1.003 -15.328 1.00 77.62 78 LEU A O 1
ATOM 590 N N . THR A 1 79 ? -5.389 3.019 -14.523 1.00 79.81 79 THR A N 1
ATOM 591 C CA . THR A 1 79 ? -6.668 3.241 -13.826 1.00 79.81 79 THR A CA 1
ATOM 592 C C . THR A 1 79 ? -7.487 4.396 -14.387 1.00 79.81 79 THR A C 1
ATOM 594 O O . THR A 1 79 ? -8.599 4.631 -13.918 1.00 79.81 79 THR A O 1
ATOM 597 N N . GLY A 1 80 ? -6.946 5.170 -15.331 1.00 81.69 80 GLY A N 1
ATOM 598 C CA . GLY A 1 80 ? -7.547 6.425 -15.785 1.00 81.69 80 GLY A CA 1
ATOM 599 C C . GLY A 1 80 ? -7.569 7.524 -14.714 1.00 81.69 80 GLY A C 1
ATOM 600 O O . GLY A 1 80 ? -8.183 8.569 -14.922 1.00 81.69 80 GLY A O 1
ATOM 601 N N . THR A 1 81 ? -6.920 7.317 -13.559 1.00 80.06 81 THR A N 1
ATOM 602 C CA . THR A 1 81 ? -6.894 8.273 -12.442 1.00 80.06 81 THR A CA 1
ATOM 603 C C . THR A 1 81 ? -5.500 8.851 -12.223 1.00 80.06 81 THR A C 1
ATOM 605 O O . THR A 1 81 ? -4.493 8.163 -12.337 1.00 80.06 81 THR A O 1
ATOM 608 N N . ALA A 1 82 ? -5.427 10.132 -11.852 1.00 72.94 82 ALA A N 1
ATOM 609 C CA . ALA A 1 82 ? -4.150 10.812 -11.606 1.00 72.94 82 ALA A CA 1
ATOM 610 C C . ALA A 1 82 ? -3.410 10.308 -10.350 1.00 72.94 82 ALA A C 1
ATOM 612 O O . ALA A 1 82 ? -2.205 10.503 -10.222 1.00 72.94 82 ALA A O 1
ATOM 613 N N . SER A 1 83 ? -4.119 9.674 -9.413 1.00 76.19 83 SER A N 1
ATOM 614 C CA . SER A 1 83 ? -3.522 9.051 -8.234 1.00 76.19 83 SER A CA 1
ATOM 615 C C . SER A 1 83 ? -4.275 7.791 -7.823 1.00 76.19 83 SER A C 1
ATOM 617 O O . SER A 1 83 ? -5.492 7.678 -8.013 1.00 76.19 83 SER A O 1
ATOM 619 N N . LEU A 1 84 ? -3.545 6.843 -7.236 1.00 84.75 84 LEU A N 1
ATOM 620 C CA . LEU A 1 84 ? -4.136 5.701 -6.553 1.00 84.75 84 LEU A CA 1
ATOM 621 C C . LEU A 1 84 ? -4.478 6.126 -5.132 1.00 84.75 84 LEU A C 1
ATOM 623 O O . LEU A 1 84 ? -3.588 6.350 -4.312 1.00 84.75 84 LEU A O 1
ATOM 627 N N . ARG A 1 85 ? -5.768 6.243 -4.832 1.00 84.56 85 ARG A N 1
ATOM 628 C CA . ARG A 1 85 ? -6.229 6.662 -3.507 1.00 84.56 85 ARG A CA 1
ATOM 629 C C . ARG A 1 85 ? -6.510 5.457 -2.627 1.00 84.56 85 ARG A C 1
ATOM 631 O O . ARG A 1 85 ? -7.208 4.537 -3.045 1.00 84.56 85 ARG A O 1
ATOM 638 N N . CYS A 1 86 ? -6.031 5.509 -1.392 1.00 85.50 86 CYS A N 1
ATOM 639 C CA . CYS A 1 86 ? -6.492 4.626 -0.333 1.00 85.50 86 CYS A CA 1
ATOM 640 C C . CYS A 1 86 ? -7.321 5.457 0.644 1.00 85.50 86 CYS A C 1
ATOM 642 O O . CYS A 1 86 ? -6.947 6.567 0.998 1.00 85.50 86 CYS A O 1
ATOM 644 N N . HIS A 1 87 ? -8.437 4.916 1.127 1.00 81.81 87 HIS A N 1
ATOM 645 C CA . HIS A 1 87 ? -9.252 5.561 2.166 1.00 81.81 87 HIS A CA 1
ATOM 646 C C . HIS A 1 87 ? -8.677 5.303 3.573 1.00 81.81 87 HIS A C 1
ATOM 648 O O . HIS A 1 87 ? -9.415 5.077 4.534 1.00 81.81 87 HIS A O 1
ATOM 654 N N . GLY A 1 88 ? -7.347 5.259 3.663 1.00 72.94 88 GLY A N 1
ATOM 655 C CA . GLY A 1 88 ? -6.601 5.045 4.890 1.00 72.94 88 GLY A CA 1
ATOM 656 C C . GLY A 1 88 ? -6.700 6.236 5.833 1.00 72.94 88 GLY A C 1
ATOM 657 O O . GLY A 1 88 ? -7.224 7.297 5.493 1.00 72.94 88 GLY A O 1
ATOM 658 N N . GLU A 1 89 ? -6.201 6.043 7.045 1.00 67.88 89 GLU A N 1
ATOM 659 C CA . GLU A 1 89 ? -6.204 7.077 8.069 1.00 67.88 89 GLU A CA 1
ATOM 660 C C . GLU A 1 89 ? -4.885 7.842 7.968 1.00 67.88 89 GLU A C 1
ATOM 662 O O . GLU A 1 89 ? -3.820 7.322 8.296 1.00 67.88 89 GLU A O 1
ATOM 667 N N . HIS A 1 90 ? -4.947 9.072 7.461 1.00 62.84 90 HIS A N 1
ATOM 668 C CA . HIS A 1 90 ? -3.797 9.964 7.393 1.00 62.84 90 HIS A CA 1
ATOM 669 C C . HIS A 1 90 ? -4.139 11.266 8.114 1.00 62.84 90 HIS A C 1
ATOM 671 O O . HIS A 1 90 ? -5.072 11.970 7.736 1.00 62.84 90 HIS A O 1
ATOM 677 N N . THR A 1 91 ? -3.404 11.580 9.178 1.00 54.31 91 THR A N 1
ATOM 678 C CA . THR A 1 91 ? -3.621 12.791 9.987 1.00 54.31 91 THR A CA 1
ATOM 679 C C . THR A 1 91 ? -2.730 13.963 9.558 1.00 54.31 91 THR A C 1
ATOM 681 O O . THR A 1 91 ? -2.835 15.041 10.131 1.00 54.31 91 THR A O 1
ATOM 684 N N . GLY A 1 92 ? -1.880 13.779 8.538 1.00 55.84 92 GLY A N 1
ATOM 685 C CA . GLY A 1 92 ? -0.903 14.767 8.060 1.00 55.84 92 GLY A CA 1
ATOM 686 C C . GLY A 1 92 ? -1.381 15.726 6.961 1.00 55.84 92 GLY A C 1
ATOM 687 O O . GLY A 1 92 ? -0.585 16.528 6.492 1.00 55.84 92 GLY A O 1
ATOM 688 N N . GLY A 1 93 ? -2.652 15.673 6.544 1.00 53.28 93 GLY A N 1
ATOM 689 C CA . GLY A 1 93 ? -3.215 16.595 5.542 1.00 53.28 93 GLY A CA 1
ATOM 690 C C . GLY A 1 93 ? -2.949 16.236 4.073 1.00 53.28 93 GLY A C 1
ATOM 691 O O . GLY A 1 93 ? -3.627 16.776 3.200 1.00 53.28 93 GLY A O 1
ATOM 692 N N . ASP A 1 94 ? -2.051 15.289 3.790 1.00 60.69 94 ASP A N 1
ATOM 693 C CA . ASP A 1 94 ? -1.903 14.710 2.452 1.00 60.69 94 ASP A CA 1
ATOM 694 C C . ASP A 1 94 ? -3.041 13.732 2.135 1.00 60.69 94 ASP A C 1
ATOM 696 O O . ASP A 1 94 ? -3.597 13.070 3.017 1.00 60.69 94 ASP A O 1
ATOM 700 N N . VAL A 1 95 ? -3.399 13.631 0.851 1.00 63.00 95 VAL A N 1
ATOM 701 C CA . VAL A 1 95 ? -4.425 12.688 0.389 1.00 63.00 95 VAL A CA 1
ATOM 702 C C . VAL A 1 95 ? -3.870 11.265 0.533 1.00 63.00 95 VAL A C 1
ATOM 704 O O . VAL A 1 95 ? -2.919 10.935 -0.180 1.00 63.00 95 VAL A O 1
ATOM 707 N N . PRO A 1 96 ? -4.441 10.405 1.403 1.00 74.62 96 PRO A N 1
ATOM 708 C CA . PRO A 1 96 ? -3.951 9.045 1.571 1.00 74.62 96 PRO A CA 1
ATOM 709 C C . PRO A 1 96 ? -4.019 8.290 0.241 1.00 74.62 96 PRO A C 1
ATOM 711 O O . PRO A 1 96 ? -5.026 8.286 -0.478 1.00 74.62 96 PRO A O 1
ATOM 714 N N . GLY A 1 97 ? -2.906 7.665 -0.110 1.00 84.00 97 GLY A N 1
ATOM 715 C CA . GLY A 1 97 ? -2.707 7.068 -1.417 1.00 84.00 97 GLY A CA 1
ATOM 716 C C . GLY A 1 97 ? -1.643 5.990 -1.409 1.00 84.00 97 GLY A C 1
ATOM 717 O O . GLY A 1 97 ? -0.839 5.875 -0.482 1.00 84.00 97 GLY A O 1
ATOM 718 N N . TYR A 1 98 ? -1.659 5.192 -2.467 1.00 88.50 98 TYR A N 1
ATOM 719 C CA . TYR A 1 98 ? -0.615 4.215 -2.713 1.00 88.50 98 TYR A CA 1
ATOM 720 C C . TYR A 1 98 ? 0.597 4.908 -3.318 1.00 88.50 98 TYR A C 1
ATOM 722 O O . TYR A 1 98 ? 0.472 5.775 -4.183 1.00 88.50 98 TYR A O 1
ATOM 730 N N . HIS A 1 99 ? 1.772 4.481 -2.884 1.00 87.19 99 HIS A N 1
ATOM 731 C CA . HIS A 1 99 ? 3.040 4.944 -3.406 1.00 87.19 99 HIS A CA 1
ATOM 732 C C . HIS A 1 99 ? 3.572 3.959 -4.435 1.00 87.19 99 HIS A C 1
ATOM 734 O O . HIS A 1 99 ? 3.586 2.748 -4.213 1.00 87.19 99 HIS A O 1
ATOM 740 N N . MET A 1 100 ? 4.030 4.518 -5.548 1.00 88.31 100 MET A N 1
ATOM 741 C CA . MET A 1 100 ? 4.713 3.812 -6.619 1.00 88.31 100 MET A CA 1
ATOM 742 C C . MET A 1 100 ? 6.215 3.819 -6.351 1.00 88.31 100 MET A C 1
ATOM 744 O O . MET A 1 100 ? 6.778 4.851 -5.989 1.00 88.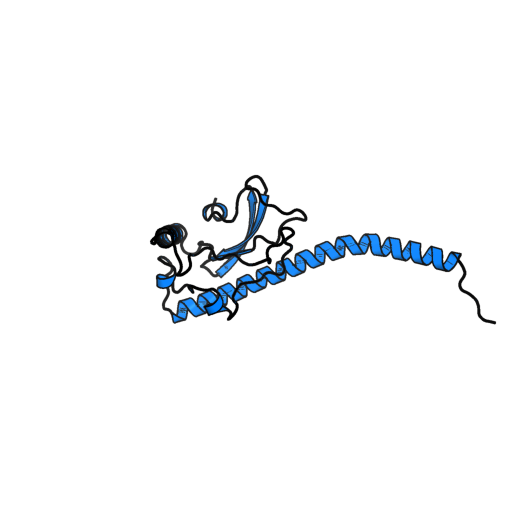31 100 MET A O 1
ATOM 748 N N . THR A 1 101 ? 6.863 2.663 -6.473 1.00 89.25 101 THR A N 1
ATOM 749 C CA . THR A 1 101 ? 8.289 2.508 -6.134 1.00 89.25 101 THR A CA 1
ATOM 750 C C . THR A 1 101 ? 9.224 2.694 -7.324 1.00 89.25 101 THR A C 1
ATOM 752 O O . THR A 1 101 ? 10.420 2.948 -7.124 1.00 89.25 101 THR A O 1
ATOM 755 N N . TRP A 1 102 ? 8.708 2.527 -8.543 1.00 88.88 102 TRP A N 1
ATOM 756 C CA . TRP A 1 102 ? 9.469 2.712 -9.767 1.00 88.88 102 TRP A CA 1
ATOM 757 C C . TRP A 1 102 ? 9.389 4.168 -10.242 1.00 88.88 102 TRP A C 1
ATOM 759 O O . TRP A 1 102 ? 8.386 4.843 -10.002 1.00 88.88 102 TRP A O 1
ATOM 769 N N . PRO A 1 103 ? 10.460 4.681 -10.862 1.00 87.12 103 PRO A N 1
ATOM 770 C CA . PRO A 1 103 ? 10.494 6.053 -11.357 1.00 87.12 103 PRO A CA 1
ATOM 771 C C . PRO A 1 103 ? 9.580 6.244 -12.580 1.00 87.12 103 PRO A C 1
ATOM 773 O O . PRO A 1 103 ? 9.397 5.324 -13.378 1.00 87.12 103 PRO A O 1
ATOM 776 N N . ASP A 1 104 ? 9.030 7.450 -12.727 1.00 79.44 104 ASP A N 1
ATOM 777 C CA . ASP A 1 104 ? 8.210 7.852 -13.875 1.00 79.44 104 ASP A CA 1
ATOM 778 C C . ASP A 1 104 ? 9.071 8.367 -15.053 1.00 79.44 104 ASP A C 1
ATOM 780 O O . ASP A 1 104 ? 10.300 8.437 -14.979 1.00 79.44 104 ASP A O 1
ATOM 784 N N . SER A 1 105 ? 8.436 8.758 -16.165 1.00 64.81 105 SER A N 1
A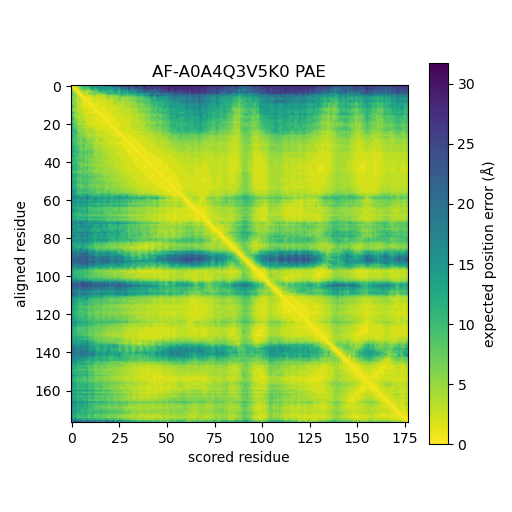TOM 785 C CA . SER A 1 105 ? 9.123 9.291 -17.362 1.00 64.81 105 SER A CA 1
ATOM 786 C C . SER A 1 105 ? 9.783 10.643 -17.128 1.00 64.81 105 SER A C 1
ATOM 788 O O . SER A 1 105 ? 10.508 11.127 -17.992 1.00 64.81 105 SER A O 1
ATOM 790 N N . GLY A 1 106 ? 9.466 11.299 -16.014 1.00 64.94 106 GLY A N 1
ATOM 791 C CA . GLY A 1 106 ? 9.960 12.615 -15.655 1.00 64.94 106 GLY A CA 1
ATOM 792 C C . GLY A 1 106 ? 11.250 12.570 -14.845 1.00 64.94 106 GLY A C 1
ATOM 793 O O . GLY A 1 106 ? 11.569 13.588 -14.234 1.00 64.94 106 GLY A O 1
ATOM 794 N N . ASP A 1 107 ? 11.966 11.435 -14.808 1.00 72.50 107 ASP A N 1
ATOM 795 C CA . ASP A 1 107 ? 13.191 11.262 -14.024 1.00 72.50 107 ASP A CA 1
ATOM 796 C C . ASP A 1 107 ? 14.193 12.412 -14.245 1.00 72.50 107 ASP A C 1
ATOM 798 O O . ASP A 1 107 ? 14.937 12.468 -15.225 1.00 72.50 107 ASP A O 1
ATOM 802 N N . LYS A 1 108 ? 14.243 13.329 -13.273 1.00 77.06 108 LYS A N 1
ATOM 803 C CA . LYS A 1 108 ? 15.140 14.494 -13.273 1.00 77.06 108 LYS A CA 1
ATOM 804 C C . LYS A 1 108 ? 16.564 14.139 -12.845 1.00 77.06 108 LYS A C 1
ATOM 806 O O . LYS A 1 108 ? 17.423 15.015 -12.816 1.00 77.06 108 LYS A O 1
ATOM 811 N N . THR A 1 109 ? 16.825 12.880 -12.488 1.00 80.50 109 THR A N 1
ATOM 812 C CA . THR A 1 109 ? 18.137 12.419 -12.009 1.00 80.50 109 THR A CA 1
ATOM 813 C C . THR A 1 109 ? 19.083 12.004 -13.138 1.00 80.50 109 THR A C 1
ATOM 815 O O . THR A 1 109 ? 20.137 11.426 -12.872 1.00 80.50 109 THR A O 1
ATOM 818 N N . GLY A 1 110 ? 18.725 12.282 -14.397 1.00 78.38 110 GLY A N 1
ATOM 819 C CA . GLY A 1 110 ? 19.545 11.935 -15.559 1.00 78.38 110 GLY A CA 1
ATOM 820 C C . GLY A 1 110 ? 19.654 10.425 -15.790 1.00 78.38 110 GLY A C 1
ATOM 821 O O . GLY A 1 110 ? 20.683 9.959 -16.268 1.00 78.38 110 GLY A O 1
ATOM 822 N N . GLY A 1 111 ? 18.629 9.653 -15.408 1.00 82.88 111 GLY A N 1
ATOM 823 C CA . GLY A 1 111 ? 18.586 8.196 -15.562 1.00 82.88 111 GLY A CA 1
ATOM 824 C C . GLY A 1 111 ? 19.130 7.407 -14.369 1.00 82.88 111 GLY A C 1
ATOM 825 O O . GLY A 1 111 ? 19.083 6.174 -14.380 1.00 82.88 111 GLY A O 1
ATOM 826 N N . LYS A 1 112 ? 19.615 8.072 -13.312 1.00 88.38 112 LYS A N 1
ATOM 827 C CA . LYS A 1 112 ? 20.091 7.386 -12.103 1.00 88.38 112 LYS A CA 1
ATOM 828 C C . LYS A 1 112 ? 18.966 6.606 -11.420 1.00 88.38 112 LYS A C 1
ATOM 830 O O . LYS A 1 112 ? 19.181 5.460 -11.039 1.00 88.38 112 LYS A O 1
ATOM 835 N N . ALA A 1 113 ? 17.766 7.175 -11.303 1.00 87.94 113 ALA A N 1
ATOM 836 C CA . ALA A 1 113 ? 16.639 6.489 -10.675 1.00 87.94 113 ALA A CA 1
ATOM 837 C C . ALA A 1 113 ? 16.227 5.236 -11.466 1.00 87.94 113 ALA A C 1
ATOM 839 O O . ALA A 1 113 ? 15.899 4.210 -10.866 1.00 87.94 113 ALA A O 1
ATOM 840 N N . MET A 1 114 ? 16.302 5.300 -12.800 1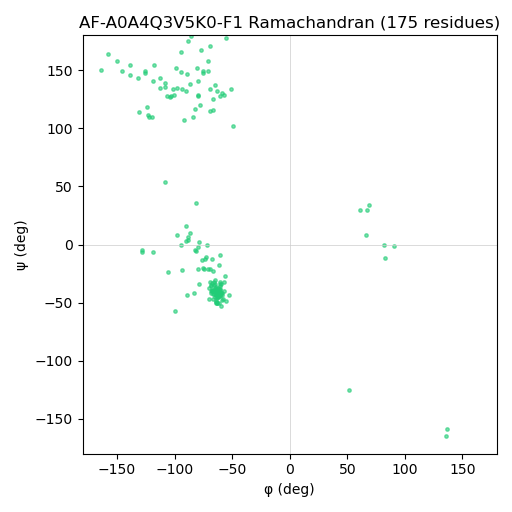.00 88.44 114 MET A N 1
ATOM 841 C CA . MET A 1 114 ? 16.078 4.152 -13.688 1.00 88.44 114 MET A CA 1
ATOM 842 C C . MET A 1 114 ? 17.122 3.051 -13.474 1.00 88.44 114 MET A C 1
ATOM 844 O O . MET A 1 114 ? 16.765 1.878 -13.360 1.00 88.44 114 MET A O 1
ATOM 848 N N . ALA A 1 115 ? 18.402 3.417 -13.374 1.00 89.38 115 ALA A N 1
ATOM 849 C CA . ALA A 1 115 ? 19.486 2.472 -13.108 1.00 89.38 115 ALA A CA 1
ATOM 850 C C . ALA A 1 115 ? 19.378 1.846 -11.704 1.00 89.38 115 ALA A C 1
ATOM 852 O O . ALA A 1 115 ? 19.519 0.630 -11.550 1.00 89.38 115 ALA A O 1
ATOM 853 N N . ASP A 1 116 ? 19.059 2.653 -10.689 1.00 91.19 116 ASP A N 1
ATOM 854 C CA . ASP A 1 116 ? 18.830 2.195 -9.316 1.00 91.19 116 ASP A CA 1
ATOM 855 C C . ASP A 1 116 ? 17.642 1.221 -9.250 1.00 91.19 116 ASP A C 1
ATOM 857 O O . ASP A 1 116 ? 17.692 0.222 -8.528 1.00 91.19 116 ASP A O 1
ATOM 861 N N . TRP A 1 117 ? 16.580 1.478 -10.024 1.00 91.81 117 TRP A N 1
ATOM 862 C CA . TRP A 1 117 ? 15.448 0.562 -10.173 1.00 91.81 117 TRP A CA 1
ATOM 863 C C . TRP A 1 117 ? 15.858 -0.762 -10.818 1.00 91.81 117 TRP A C 1
ATOM 865 O O . TRP A 1 117 ? 15.588 -1.818 -10.249 1.00 91.81 117 TRP A O 1
ATOM 875 N N . ALA A 1 118 ? 16.559 -0.720 -11.952 1.00 91.88 118 ALA A N 1
ATOM 876 C CA . ALA A 1 118 ? 17.019 -1.926 -12.638 1.00 91.88 118 ALA A CA 1
ATOM 877 C C . ALA A 1 118 ? 17.956 -2.775 -11.757 1.00 91.88 118 ALA A C 1
ATOM 879 O O . ALA A 1 118 ? 17.864 -4.001 -11.736 1.00 91.88 118 ALA A O 1
ATOM 880 N N . SER A 1 119 ? 18.825 -2.132 -10.968 1.00 93.12 119 SER A N 1
ATOM 881 C CA . SER A 1 119 ? 19.677 -2.810 -9.981 1.00 93.12 119 SER A CA 1
ATOM 882 C C . SER A 1 119 ? 18.878 -3.420 -8.825 1.00 93.12 119 SER A C 1
ATOM 884 O O . SER A 1 119 ? 19.268 -4.439 -8.251 1.00 93.12 119 SER A O 1
ATOM 886 N N . TYR A 1 120 ? 17.777 -2.785 -8.430 1.00 92.56 120 TYR A N 1
ATOM 887 C CA . TYR A 1 120 ? 16.886 -3.314 -7.405 1.00 92.56 120 TYR A CA 1
ATOM 888 C C . TYR A 1 120 ? 16.124 -4.543 -7.912 1.00 92.56 120 TYR A C 1
ATOM 890 O O . TYR A 1 120 ? 16.092 -5.561 -7.220 1.00 92.56 120 TYR A O 1
ATOM 898 N N . THR A 1 121 ? 15.557 -4.478 -9.119 1.00 93.69 121 THR A N 1
ATOM 899 C CA . THR A 1 121 ? 14.811 -5.596 -9.714 1.00 93.69 121 THR A CA 1
ATOM 900 C C . THR A 1 121 ? 15.714 -6.764 -10.068 1.00 93.69 121 THR A C 1
ATOM 902 O O . THR A 1 121 ? 15.333 -7.897 -9.808 1.00 93.69 121 THR A O 1
ATOM 905 N N . SER A 1 122 ? 16.953 -6.537 -10.507 1.00 93.88 122 SER A N 1
ATOM 906 C CA . SER A 1 122 ? 17.905 -7.636 -10.719 1.00 93.88 122 SER A CA 1
ATOM 907 C C . SER A 1 122 ? 18.305 -8.356 -9.426 1.00 93.88 122 SER A C 1
ATOM 909 O O . SER A 1 122 ? 18.491 -9.569 -9.429 1.00 93.88 122 SER A O 1
ATOM 911 N N . ARG A 1 123 ? 18.403 -7.635 -8.298 1.00 93.94 123 ARG A N 1
ATOM 912 C CA . ARG A 1 123 ? 18.747 -8.221 -6.990 1.00 93.94 123 ARG A CA 1
ATOM 913 C C . ARG A 1 123 ? 17.582 -8.930 -6.307 1.00 93.94 123 ARG A C 1
ATOM 915 O O . ARG A 1 123 ? 17.809 -9.865 -5.545 1.00 93.94 123 ARG A O 1
ATOM 922 N N . ARG A 1 124 ? 16.354 -8.439 -6.491 1.00 93.19 124 ARG A N 1
ATOM 923 C CA . ARG A 1 124 ? 15.165 -8.922 -5.764 1.00 93.19 124 ARG A CA 1
ATOM 924 C C . ARG A 1 124 ? 14.238 -9.788 -6.621 1.00 93.19 124 ARG A C 1
ATOM 926 O O . ARG A 1 124 ? 13.500 -10.597 -6.063 1.00 93.19 124 ARG A O 1
ATOM 933 N N . GLY A 1 125 ? 14.279 -9.637 -7.943 1.00 91.56 125 GLY A N 1
ATOM 934 C CA . GLY A 1 125 ? 13.448 -10.352 -8.909 1.00 91.56 125 GLY A CA 1
ATOM 935 C C . GLY A 1 125 ? 11.953 -10.269 -8.566 1.00 91.56 125 GLY A C 1
ATOM 936 O O . GLY A 1 125 ? 11.442 -9.167 -8.343 1.00 91.56 125 GLY A O 1
ATOM 937 N N . PRO A 1 126 ? 11.241 -11.406 -8.441 1.00 91.00 126 PRO A N 1
ATOM 938 C CA . PRO A 1 126 ? 9.803 -11.429 -8.152 1.00 91.00 126 PRO A CA 1
ATOM 939 C C . PRO A 1 126 ? 9.430 -10.786 -6.805 1.00 91.00 126 PRO A C 1
ATOM 941 O O . PRO A 1 126 ? 8.275 -10.417 -6.591 1.00 91.00 126 PRO A O 1
ATOM 944 N N . ALA A 1 127 ? 10.398 -10.615 -5.895 1.00 92.00 127 ALA A N 1
ATOM 945 C CA . ALA A 1 127 ? 10.176 -9.972 -4.606 1.00 92.00 127 ALA A CA 1
ATOM 946 C C . ALA A 1 127 ? 10.182 -8.441 -4.649 1.00 92.00 127 ALA A C 1
ATOM 948 O O . ALA A 1 127 ? 9.903 -7.810 -3.628 1.00 92.00 127 ALA A O 1
ATOM 949 N N . SER A 1 128 ? 10.494 -7.825 -5.788 1.00 93.38 128 SER A N 1
ATOM 950 C CA . SER A 1 128 ? 10.473 -6.371 -5.925 1.00 93.38 128 SER A CA 1
ATOM 951 C C . SER A 1 128 ? 9.104 -5.789 -5.590 1.00 93.38 128 SER A C 1
ATOM 953 O O . SER A 1 128 ? 8.086 -6.216 -6.124 1.00 93.38 128 SER A O 1
ATOM 955 N N . VAL A 1 129 ? 9.083 -4.790 -4.709 1.00 94.00 129 VAL A N 1
ATOM 956 C CA . VAL A 1 129 ? 7.856 -4.085 -4.324 1.00 94.00 129 VAL A CA 1
ATOM 957 C C . VAL A 1 129 ? 7.512 -3.073 -5.405 1.00 94.00 129 VAL A C 1
ATOM 959 O O . VAL A 1 129 ? 8.371 -2.279 -5.782 1.00 94.00 129 VAL A O 1
ATOM 962 N N . LEU A 1 130 ? 6.271 -3.101 -5.883 1.00 92.62 130 LEU A N 1
ATOM 963 C CA . LEU A 1 130 ? 5.733 -2.241 -6.938 1.00 92.62 130 LEU A CA 1
ATOM 964 C C . LEU A 1 130 ? 4.928 -1.075 -6.357 1.00 92.62 130 LEU A C 1
ATOM 966 O O . LEU A 1 130 ? 5.221 0.093 -6.599 1.00 92.62 130 LEU A O 1
ATOM 970 N N . LEU A 1 131 ? 3.909 -1.408 -5.569 1.00 92.44 131 LEU A N 1
ATOM 971 C CA . LEU A 1 131 ? 3.022 -0.448 -4.926 1.00 92.44 131 LEU A CA 1
ATOM 972 C C . LEU A 1 131 ? 2.994 -0.720 -3.432 1.00 92.44 131 LEU A C 1
ATOM 974 O O . LEU A 1 131 ? 3.101 -1.869 -3.007 1.00 92.44 131 LEU A O 1
ATOM 978 N N . TYR A 1 132 ? 2.804 0.314 -2.626 1.00 91.94 132 TYR A N 1
ATOM 979 C CA . TYR A 1 132 ? 2.573 0.125 -1.202 1.00 91.94 132 TYR A CA 1
ATOM 980 C C . TYR A 1 132 ? 1.700 1.214 -0.595 1.00 91.94 132 TYR A C 1
ATOM 982 O O . TYR A 1 132 ? 1.602 2.321 -1.113 1.00 91.94 132 TYR A O 1
ATOM 990 N N . ASP A 1 133 ? 1.077 0.888 0.529 1.00 90.25 133 ASP A N 1
ATOM 991 C CA . ASP A 1 133 ? 0.217 1.773 1.296 1.00 90.25 133 ASP A CA 1
ATOM 992 C C . ASP A 1 133 ? 0.759 1.983 2.719 1.00 90.25 133 ASP A C 1
ATOM 994 O O . ASP A 1 133 ? 0.721 1.057 3.544 1.00 90.25 133 ASP 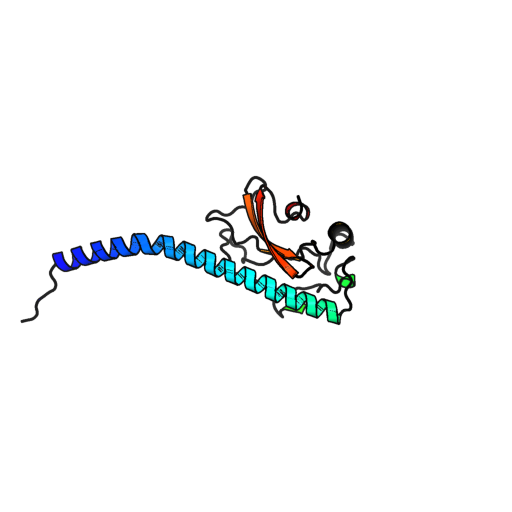A O 1
ATOM 998 N N . PRO A 1 134 ? 1.259 3.193 3.025 1.00 86.56 134 PRO A N 1
ATOM 999 C CA . PRO A 1 134 ? 1.728 3.576 4.349 1.00 86.56 134 PRO A CA 1
ATOM 1000 C C . PRO A 1 134 ? 0.633 4.151 5.263 1.00 86.56 134 PRO A C 1
ATOM 1002 O O . PRO A 1 134 ? 0.961 4.579 6.367 1.00 86.56 134 PRO A O 1
ATOM 1005 N N . ASN A 1 135 ? -0.641 4.189 4.854 1.00 82.44 135 ASN A N 1
ATOM 1006 C CA . ASN A 1 135 ? -1.708 4.939 5.540 1.00 82.44 135 ASN A CA 1
ATOM 1007 C C . ASN A 1 135 ? -2.577 4.093 6.489 1.00 82.44 135 ASN A C 1
ATOM 1009 O O . ASN A 1 135 ? -3.587 4.564 7.008 1.00 82.44 135 ASN A O 1
ATOM 1013 N N . HIS A 1 136 ? -2.206 2.836 6.744 1.00 80.75 136 HIS A N 1
ATOM 1014 C CA . HIS A 1 136 ? -2.897 1.955 7.697 1.00 80.75 136 HIS A CA 1
ATOM 1015 C C . HIS A 1 136 ? -2.078 1.715 8.955 1.00 80.75 136 HIS A C 1
ATOM 1017 O O . HIS A 1 136 ? -1.802 0.580 9.354 1.00 80.75 136 HIS A O 1
ATOM 1023 N N . GLN A 1 137 ? -1.680 2.817 9.574 1.00 75.50 137 GLN A N 1
ATOM 1024 C CA . GLN A 1 137 ? -0.874 2.789 10.780 1.00 75.50 137 GLN A CA 1
ATOM 1025 C C . GLN A 1 137 ? -1.757 2.727 12.025 1.00 75.50 137 GLN A C 1
ATOM 1027 O O . GLN A 1 137 ? -2.990 2.748 11.956 1.00 75.50 137 GLN A O 1
ATOM 1032 N N . GLY A 1 138 ? -1.110 2.601 13.184 1.00 69.31 138 GLY A N 1
ATOM 1033 C CA . GLY A 1 138 ? -1.768 2.754 14.477 1.00 69.31 138 GLY A CA 1
ATOM 1034 C C . GLY A 1 138 ? -2.483 4.111 14.611 1.00 69.31 138 GLY A C 1
ATOM 1035 O O . GLY A 1 138 ? -2.444 4.928 13.702 1.00 69.31 138 GLY A O 1
ATOM 1036 N N . PRO A 1 139 ? -3.166 4.356 15.738 1.00 65.12 139 PRO A N 1
ATOM 1037 C CA . PRO A 1 139 ? -3.914 5.601 15.959 1.00 65.12 139 PRO A CA 1
ATOM 1038 C C . PRO A 1 139 ? -3.051 6.880 15.925 1.00 65.12 139 PRO A C 1
ATOM 1040 O O . PRO A 1 139 ? -3.596 7.977 15.928 1.00 65.12 139 PRO A O 1
ATOM 1043 N N . GLU A 1 140 ? -1.722 6.754 15.886 1.00 65.50 140 GLU A N 1
ATOM 1044 C CA . GLU A 1 140 ? -0.783 7.871 15.824 1.00 65.50 140 GLU A CA 1
ATOM 1045 C C . GLU A 1 140 ? -0.131 7.972 14.434 1.00 65.50 140 GLU A C 1
ATOM 1047 O O . GLU A 1 140 ? 0.323 6.946 13.904 1.00 65.50 140 GLU A O 1
ATOM 1052 N N . PRO A 1 141 ? -0.015 9.185 13.855 1.00 63.19 141 PRO A N 1
ATOM 1053 C CA . PRO A 1 141 ? 0.797 9.393 12.665 1.00 63.19 141 PRO A CA 1
ATOM 1054 C C . PRO A 1 141 ? 2.244 9.026 12.957 1.00 63.19 141 PRO A C 1
ATOM 1056 O O . PRO A 1 141 ? 2.851 9.525 13.908 1.00 63.19 141 PRO A O 1
ATOM 1059 N N . ARG A 1 142 ? 2.816 8.177 12.106 1.00 70.75 142 ARG A N 1
ATOM 1060 C CA . ARG A 1 142 ? 4.250 7.916 12.129 1.00 70.75 142 ARG A CA 1
ATOM 1061 C C . ARG A 1 142 ? 4.878 8.658 10.969 1.00 70.75 142 ARG A C 1
ATOM 1063 O O . ARG A 1 142 ? 4.439 8.508 9.832 1.00 70.75 142 ARG A O 1
ATOM 1070 N N . SER A 1 143 ? 5.896 9.445 11.279 1.00 71.38 143 SER A N 1
ATOM 1071 C CA . SER A 1 143 ? 6.609 10.281 10.307 1.00 71.38 143 SER A CA 1
ATOM 1072 C C . SER A 1 143 ? 8.118 10.067 10.370 1.00 71.38 143 SER A C 1
ATOM 1074 O O . SER A 1 143 ? 8.849 10.581 9.528 1.00 71.38 143 SER A O 1
ATOM 1076 N N . TYR A 1 144 ? 8.593 9.286 11.343 1.00 77.12 144 TYR A N 1
ATOM 1077 C CA . TYR A 1 144 ? 10.013 9.156 11.634 1.00 77.12 144 TYR A CA 1
ATOM 1078 C C . TYR A 1 144 ? 10.537 7.733 11.444 1.00 77.12 144 TYR A C 1
ATOM 1080 O O . TYR A 1 144 ? 9.811 6.746 11.579 1.00 77.12 144 TYR A O 1
ATOM 1088 N N . SER A 1 145 ? 11.838 7.632 11.165 1.00 80.06 145 SER A N 1
ATOM 1089 C CA . SER A 1 145 ? 12.544 6.366 10.935 1.00 80.06 145 SER A CA 1
ATOM 1090 C C . SER A 1 145 ? 12.719 5.518 12.198 1.00 80.06 145 SER A C 1
ATOM 1092 O O . SER A 1 145 ? 12.911 4.310 12.107 1.00 80.06 145 SER A O 1
ATOM 1094 N N . TRP A 1 146 ? 12.636 6.125 13.381 1.00 83.50 146 TRP A N 1
ATOM 1095 C CA . TRP A 1 146 ? 12.707 5.438 14.676 1.00 83.50 146 TRP A CA 1
ATOM 1096 C C . TRP A 1 146 ? 11.344 4.955 15.185 1.00 83.50 146 TRP A C 1
ATOM 1098 O O . TRP A 1 146 ? 11.234 4.489 16.316 1.00 83.50 146 TRP A O 1
ATOM 1108 N N . GLN A 1 147 ? 10.288 5.065 14.382 1.00 85.94 147 GLN A N 1
ATOM 1109 C CA . GLN A 1 147 ? 8.983 4.496 14.705 1.00 85.94 147 GLN A CA 1
ATOM 1110 C C . GLN A 1 147 ? 8.805 3.160 13.973 1.00 85.94 147 GLN A C 1
ATOM 1112 O O . GLN A 1 147 ? 9.395 2.921 12.920 1.00 85.94 147 GLN A O 1
ATOM 1117 N N . THR A 1 148 ? 8.015 2.249 14.545 1.00 87.94 148 THR A N 1
ATOM 1118 C CA . THR A 1 148 ? 7.643 0.998 13.863 1.00 87.94 148 THR A CA 1
ATOM 1119 C C . THR A 1 148 ? 6.567 1.312 12.854 1.00 87.94 148 THR A C 1
ATOM 1121 O O . THR A 1 148 ? 5.526 1.758 13.280 1.00 87.94 148 THR A O 1
ATOM 1124 N N . TRP A 1 149 ? 6.756 1.070 11.564 1.00 87.75 149 TRP A N 1
ATOM 1125 C CA . TRP A 1 149 ? 5.725 1.269 10.544 1.00 87.75 149 TRP A CA 1
ATOM 1126 C C . TRP A 1 149 ? 4.981 -0.026 10.267 1.00 87.75 149 TRP A C 1
ATOM 1128 O O . TRP A 1 149 ? 5.578 -1.092 10.345 1.00 87.75 149 TRP A O 1
ATOM 1138 N N . THR A 1 150 ? 3.697 0.067 9.923 1.00 88.44 150 THR A N 1
ATOM 1139 C CA . THR A 1 150 ? 2.889 -1.067 9.455 1.00 88.44 150 THR A CA 1
ATOM 1140 C C . THR A 1 150 ? 2.351 -0.700 8.084 1.00 88.44 150 THR A C 1
ATOM 1142 O O . THR A 1 150 ? 1.541 0.214 7.966 1.00 88.44 150 THR A O 1
ATOM 1145 N N . VAL A 1 151 ? 2.855 -1.367 7.051 1.00 90.19 151 VAL A N 1
ATOM 1146 C CA . VAL A 1 151 ? 2.680 -0.969 5.650 1.00 90.19 151 VAL A CA 1
ATOM 1147 C C . VAL A 1 151 ? 2.247 -2.179 4.846 1.00 90.19 151 VAL A C 1
ATOM 1149 O O . VAL A 1 151 ? 2.683 -3.300 5.109 1.00 90.19 151 VAL A O 1
ATOM 1152 N N . GLN A 1 152 ? 1.372 -1.967 3.875 1.00 92.00 152 GLN A N 1
ATOM 1153 C CA . GLN A 1 152 ? 0.947 -3.014 2.952 1.00 92.00 152 GLN A CA 1
ATOM 1154 C C . GLN A 1 152 ? 1.683 -2.844 1.635 1.00 92.00 152 GLN A C 1
ATOM 1156 O O . GLN A 1 152 ? 1.757 -1.729 1.139 1.00 92.00 152 GLN A O 1
ATOM 1161 N N . GLY A 1 153 ? 2.225 -3.917 1.074 1.00 93.44 153 GLY A N 1
ATOM 1162 C CA . GLY A 1 153 ? 2.960 -3.887 -0.186 1.00 93.44 153 GLY A CA 1
ATOM 1163 C C . GLY A 1 153 ? 2.388 -4.875 -1.191 1.00 93.44 153 GLY A C 1
ATOM 1164 O O . GLY A 1 153 ? 1.905 -5.940 -0.809 1.00 93.44 153 GLY A O 1
ATOM 1165 N N . LEU A 1 154 ? 2.472 -4.515 -2.466 1.00 95.12 154 LEU A N 1
ATOM 1166 C CA . LEU A 1 154 ? 2.271 -5.368 -3.630 1.00 95.12 154 LEU A CA 1
ATOM 1167 C C . LEU A 1 154 ? 3.635 -5.641 -4.267 1.00 95.12 154 LEU A C 1
ATOM 1169 O O . LEU A 1 154 ? 4.380 -4.707 -4.573 1.00 95.12 154 LEU A O 1
ATOM 1173 N N . ARG A 1 155 ? 3.946 -6.914 -4.483 1.00 95.00 155 ARG A N 1
ATOM 1174 C CA . ARG A 1 155 ? 5.163 -7.383 -5.152 1.00 95.00 155 ARG A CA 1
ATOM 1175 C C . ARG A 1 155 ? 4.952 -7.622 -6.643 1.00 95.00 155 ARG A C 1
ATOM 1177 O O . ARG A 1 155 ? 3.821 -7.723 -7.113 1.00 95.00 155 ARG A O 1
ATOM 1184 N N . LEU A 1 156 ? 6.062 -7.749 -7.365 1.00 92.62 156 LEU A N 1
ATOM 1185 C CA . LEU A 1 156 ? 6.103 -8.063 -8.792 1.00 92.62 156 LEU A CA 1
ATOM 1186 C C . LEU A 1 156 ? 5.465 -9.420 -9.126 1.00 92.62 156 LEU A C 1
ATOM 1188 O O . LEU A 1 156 ? 4.849 -9.555 -10.176 1.00 92.62 156 LEU A O 1
ATOM 1192 N N . ASP A 1 157 ? 5.551 -10.397 -8.223 1.00 91.81 157 ASP A N 1
ATOM 1193 C CA . ASP A 1 157 ? 4.841 -11.683 -8.324 1.00 91.81 157 ASP A CA 1
ATOM 1194 C C . ASP A 1 157 ? 3.319 -11.589 -8.080 1.00 91.81 157 ASP A C 1
ATOM 1196 O O . ASP A 1 157 ? 2.615 -12.596 -8.130 1.00 91.81 157 ASP A O 1
ATOM 1200 N N . GLY A 1 158 ? 2.792 -10.392 -7.802 1.00 91.88 158 GLY A N 1
ATOM 1201 C CA . GLY A 1 158 ? 1.388 -10.164 -7.460 1.00 91.88 158 GLY A CA 1
ATOM 1202 C C . GLY A 1 158 ? 1.051 -10.436 -5.990 1.00 91.88 158 GLY A C 1
ATOM 1203 O O . GLY A 1 158 ? -0.095 -10.247 -5.574 1.00 91.88 158 GLY A O 1
ATOM 1204 N N . GLY A 1 159 ? 2.026 -10.849 -5.176 1.00 94.25 159 GLY A N 1
ATOM 1205 C CA . GLY A 1 159 ? 1.840 -11.084 -3.752 1.00 94.25 159 GLY A CA 1
ATOM 1206 C C . GLY A 1 159 ? 1.553 -9.787 -2.996 1.00 94.25 159 GLY A C 1
ATOM 1207 O O . GLY A 1 159 ? 2.341 -8.841 -3.041 1.00 94.25 159 GLY A O 1
ATOM 1208 N N . VAL A 1 160 ? 0.442 -9.752 -2.253 1.00 95.25 160 VAL A N 1
ATOM 1209 C CA . VAL A 1 160 ? 0.125 -8.654 -1.328 1.00 95.25 160 VAL A CA 1
ATOM 1210 C C . VAL A 1 160 ? 0.406 -9.088 0.102 1.00 95.25 160 VAL A C 1
ATOM 1212 O O . VAL A 1 160 ? -0.101 -10.115 0.555 1.00 95.25 160 VAL A O 1
ATOM 1215 N N . TYR A 1 161 ? 1.182 -8.292 0.830 1.00 91.81 161 TYR A N 1
ATOM 1216 C CA . TYR A 1 161 ? 1.605 -8.602 2.193 1.00 91.81 161 TYR A CA 1
ATOM 1217 C C . TYR A 1 161 ? 1.561 -7.368 3.088 1.00 91.81 161 TYR A C 1
ATOM 1219 O O . TYR A 1 161 ? 1.651 -6.235 2.626 1.00 91.81 161 TYR A O 1
ATOM 1227 N N . THR A 1 162 ? 1.410 -7.585 4.394 1.00 91.62 162 THR A N 1
ATOM 1228 C CA . THR A 1 162 ? 1.633 -6.535 5.394 1.00 91.62 162 THR A CA 1
ATOM 1229 C C . THR A 1 162 ? 3.005 -6.745 6.013 1.00 91.62 162 THR A C 1
ATOM 1231 O O . THR A 1 162 ? 3.295 -7.829 6.515 1.00 91.62 162 THR A O 1
ATOM 1234 N N . HIS A 1 163 ? 3.813 -5.694 6.040 1.00 89.06 163 HIS A N 1
ATOM 1235 C CA . HIS A 1 163 ? 5.090 -5.667 6.730 1.00 89.06 163 HIS A CA 1
ATOM 1236 C C . HIS A 1 163 ? 5.029 -4.693 7.912 1.00 89.06 163 HIS A C 1
ATOM 1238 O O . HIS A 1 163 ? 4.484 -3.596 7.783 1.00 89.06 163 HIS A O 1
ATOM 1244 N N . SER A 1 164 ? 5.542 -5.095 9.081 1.00 90.38 164 SER A N 1
ATOM 1245 C CA . SER A 1 164 ? 5.552 -4.251 10.281 1.00 90.38 164 SER A CA 1
ATOM 1246 C C . SER A 1 164 ? 6.936 -4.218 10.913 1.00 90.38 164 SER A C 1
ATOM 1248 O O . SER A 1 164 ? 7.406 -5.246 11.396 1.00 90.38 164 SER A O 1
ATOM 1250 N N . ARG A 1 165 ? 7.594 -3.054 10.908 1.00 89.06 165 ARG A N 1
ATOM 1251 C CA . ARG A 1 165 ? 8.986 -2.921 11.356 1.00 89.06 165 ARG A CA 1
ATOM 1252 C C . ARG A 1 165 ? 9.399 -1.476 11.638 1.00 89.06 165 ARG A C 1
ATOM 1254 O O . ARG A 1 165 ? 8.947 -0.559 10.960 1.00 89.06 165 ARG A O 1
ATOM 1261 N N . LEU A 1 166 ? 10.327 -1.289 12.578 1.00 90.31 166 LEU A N 1
ATOM 1262 C CA . LEU A 1 166 ? 11.127 -0.068 12.739 1.00 90.31 166 LEU A CA 1
ATOM 1263 C C . LEU A 1 166 ? 11.790 0.365 11.420 1.00 90.31 166 LEU A C 1
ATOM 1265 O O . LEU A 1 166 ? 12.388 -0.461 10.727 1.00 90.31 166 LEU A O 1
ATOM 1269 N N . GLY A 1 167 ? 11.713 1.649 11.077 1.00 87.81 167 GLY A N 1
ATOM 1270 C CA . GLY A 1 167 ? 12.419 2.205 9.924 1.00 87.81 167 GLY A CA 1
ATOM 1271 C C . GLY A 1 167 ? 11.570 3.155 9.095 1.00 87.81 167 GLY A C 1
ATOM 1272 O O . GLY A 1 167 ? 10.585 3.707 9.568 1.00 87.81 167 GLY A O 1
ATOM 1273 N N . TYR A 1 168 ? 11.974 3.346 7.840 1.00 86.88 168 TYR A N 1
ATOM 1274 C CA . TYR A 1 168 ? 11.294 4.227 6.897 1.00 86.88 168 TYR A CA 1
ATOM 1275 C C . TYR A 1 168 ? 10.895 3.441 5.638 1.00 86.88 168 TYR A C 1
ATOM 1277 O O . TYR A 1 168 ? 11.780 3.031 4.880 1.00 86.88 168 TYR A O 1
ATOM 1285 N N . PRO A 1 169 ? 9.592 3.214 5.393 1.00 87.31 169 PRO A N 1
ATOM 1286 C CA . PRO A 1 169 ? 9.123 2.280 4.364 1.00 87.31 169 PRO A CA 1
ATOM 1287 C C . PRO A 1 169 ? 9.301 2.774 2.926 1.00 87.31 169 PRO A C 1
ATOM 1289 O O . PRO A 1 169 ? 9.170 1.999 1.984 1.00 87.31 169 PRO A O 1
ATOM 1292 N N . PHE A 1 170 ? 9.639 4.048 2.742 1.00 87.19 170 PHE A N 1
ATOM 1293 C CA . PHE A 1 170 ? 9.949 4.615 1.429 1.00 87.19 170 PHE A CA 1
ATOM 1294 C C . PHE A 1 170 ? 11.342 4.201 0.935 1.00 87.19 170 PHE A C 1
ATOM 1296 O O . PHE A 1 170 ? 11.668 4.359 -0.240 1.00 87.19 170 PHE A O 1
ATOM 1303 N N . SER A 1 171 ? 12.179 3.642 1.817 1.00 87.94 171 SER A N 1
ATOM 1304 C CA . SER A 1 171 ? 13.424 3.002 1.407 1.00 87.94 171 SER A CA 1
ATOM 1305 C C . SER A 1 171 ? 13.148 1.601 0.868 1.00 87.94 171 SER A C 1
ATOM 1307 O O . SER A 1 171 ? 12.566 0.764 1.557 1.00 87.94 171 SER A O 1
ATOM 1309 N N . LYS A 1 172 ? 13.649 1.304 -0.336 1.00 87.56 172 LYS A N 1
ATOM 1310 C CA . LYS A 1 172 ? 13.509 -0.019 -0.968 1.00 87.56 172 LYS A CA 1
ATOM 1311 C C . LYS A 1 172 ? 14.073 -1.154 -0.106 1.00 87.56 172 LYS A C 1
ATOM 1313 O O . LYS A 1 172 ? 13.537 -2.256 -0.128 1.00 87.56 172 LYS A O 1
ATOM 1318 N N . GLU A 1 173 ? 15.120 -0.887 0.675 1.00 87.44 173 GLU A N 1
ATOM 1319 C CA . GLU A 1 173 ? 15.754 -1.891 1.541 1.00 87.44 173 GLU A CA 1
ATOM 1320 C C . GLU A 1 173 ? 14.937 -2.225 2.791 1.00 87.44 173 GLU A C 1
ATOM 1322 O O . GLU A 1 173 ? 15.125 -3.290 3.373 1.00 87.44 173 GLU A O 1
ATOM 1327 N N . TRP A 1 174 ? 14.018 -1.350 3.213 1.00 90.69 174 TRP A N 1
ATOM 1328 C CA . TRP A 1 174 ? 13.177 -1.607 4.386 1.00 90.69 174 TRP A CA 1
ATOM 1329 C C . TRP A 1 174 ? 12.320 -2.867 4.212 1.00 90.69 174 TRP A C 1
ATOM 1331 O O . TRP A 1 174 ? 12.127 -3.615 5.165 1.00 90.69 174 TRP A O 1
ATOM 1341 N N . TRP A 1 175 ? 11.892 -3.128 2.976 1.00 90.19 175 TRP A N 1
ATOM 1342 C CA . TRP A 1 175 ? 11.023 -4.239 2.590 1.00 90.19 175 TRP A CA 1
ATOM 1343 C C . TRP A 1 175 ? 11.685 -5.619 2.586 1.00 90.19 175 TRP A C 1
ATOM 1345 O O . TRP A 1 175 ? 10.976 -6.615 2.467 1.00 90.19 175 TRP A O 1
ATOM 1355 N N . HIS A 1 176 ? 13.018 -5.678 2.675 1.00 89.12 176 HIS A N 1
ATOM 1356 C CA . HIS A 1 176 ? 13.801 -6.896 2.418 1.00 89.12 176 HIS A CA 1
ATOM 1357 C C . HIS A 1 176 ? 14.792 -7.277 3.518 1.00 89.12 176 HIS A C 1
ATOM 1359 O O . HIS A 1 176 ? 15.500 -8.274 3.386 1.00 89.12 176 HIS A O 1
ATOM 1365 N N . ARG A 1 177 ? 14.924 -6.441 4.542 1.00 80.44 177 ARG A N 1
ATOM 1366 C CA . ARG A 1 177 ? 15.863 -6.639 5.651 1.00 80.44 177 ARG A CA 1
ATOM 1367 C C . ARG A 1 177 ? 15.232 -7.421 6.800 1.00 80.44 177 ARG A C 1
ATOM 1369 O O . ARG A 1 177 ? 13.989 -7.493 6.856 1.00 80.44 177 ARG A O 1
#

Nearest PDB structures (foldseek):
  6aon-assembly1_B  TM=5.567E-01  e=4.021E+00  Bordetella pertussis Tohama I
  8gln-assembly1_D  TM=5.320E-01  e=6.234E+00  Flavobacterium johnsoniae
  7nsj-assembly1_Ac  TM=3.802E-01  e=2.288E+00  Sus scrofa
  2vg6-assembly1_A  TM=4.075E-01  e=4.558E+00  Human immunodeficiency virus 1
  6p1f-assembly1_A  TM=4.539E-01  e=5.856E+00  Methylosinus trichosporium OB3b

Solvent-accessible surface area (backbone atoms only — not comparable to full-atom values): 10113 Å² total; per-residue (Å²): 134,85,86,72,88,52,73,66,62,56,49,55,48,54,52,53,53,48,58,52,47,67,57,47,52,63,53,50,54,52,50,52,54,52,51,40,47,52,52,45,54,50,48,46,48,53,46,35,52,50,48,52,52,48,14,61,75,62,66,31,42,79,49,42,38,52,72,57,26,20,43,75,58,46,67,36,79,77,70,77,34,96,64,56,72,32,84,40,68,56,87,82,80,61,82,37,40,51,46,71,67,66,69,46,87,76,59,84,65,80,53,49,56,45,52,54,42,21,56,46,21,65,74,44,36,57,68,28,66,45,40,32,33,72,30,63,49,68,102,56,87,80,88,51,52,90,34,69,41,38,32,39,38,23,24,66,71,48,52,74,48,79,51,73,46,71,34,48,82,90,41,79,62,57,81,75,109